Protein AF-A0A1B6I717-F1 (afdb_monomer_lite)

Radius of gyration: 35.5 Å; chains: 1; bounding box: 72×42×78 Å

Structure (mmCIF, N/CA/C/O backbone):
data_AF-A0A1B6I717-F1
#
_entry.id   AF-A0A1B6I717-F1
#
loop_
_atom_site.group_PDB
_atom_site.id
_atom_site.type_symbol
_atom_site.label_atom_id
_atom_site.label_alt_id
_atom_site.label_comp_id
_atom_site.label_asym_id
_atom_site.label_entity_id
_atom_site.label_seq_id
_atom_site.pdbx_PDB_ins_code
_atom_site.Cartn_x
_atom_site.Cartn_y
_atom_site.Cartn_z
_atom_site.occupancy
_atom_site.B_iso_or_equiv
_atom_site.auth_seq_id
_atom_site.auth_comp_id
_atom_site.auth_asym_id
_atom_site.auth_atom_id
_atom_site.pdbx_PDB_model_num
ATOM 1 N N . LEU A 1 1 ? -32.180 4.208 42.962 1.00 62.50 1 LEU A N 1
ATOM 2 C CA . LEU A 1 1 ? -33.608 4.474 43.248 1.00 62.50 1 LEU A CA 1
ATOM 3 C C . LEU A 1 1 ? -34.474 4.287 42.001 1.00 62.50 1 LEU A C 1
ATOM 5 O O . LEU A 1 1 ? -35.245 3.345 41.980 1.00 62.50 1 LEU A O 1
ATOM 9 N N . ALA A 1 2 ? -34.265 5.076 40.936 1.00 67.94 2 ALA A N 1
ATOM 10 C CA . ALA A 1 2 ? -35.038 4.983 39.686 1.00 67.94 2 ALA A CA 1
ATOM 11 C C . ALA A 1 2 ? -35.064 3.578 39.058 1.00 67.94 2 ALA A C 1
ATOM 13 O O . ALA A 1 2 ? -36.103 3.131 38.593 1.00 67.94 2 ALA A O 1
ATOM 14 N N . LYS A 1 3 ? -33.940 2.854 39.115 1.00 67.31 3 LYS A N 1
ATOM 15 C CA . LYS A 1 3 ? -33.845 1.472 38.633 1.00 67.31 3 LYS A CA 1
ATOM 16 C C . LYS A 1 3 ? -34.756 0.507 39.419 1.00 67.31 3 LYS A C 1
ATOM 18 O O . LYS A 1 3 ? -35.592 -0.147 38.820 1.00 67.31 3 LYS A O 1
ATOM 23 N N . LYS A 1 4 ? -34.706 0.547 40.758 1.00 67.38 4 LYS A N 1
ATOM 24 C CA . LYS A 1 4 ? -35.568 -0.262 41.647 1.00 67.38 4 LYS A CA 1
ATOM 25 C C . LYS A 1 4 ? -37.063 0.076 41.528 1.00 67.38 4 LYS A C 1
ATOM 27 O O . LYS A 1 4 ? -37.890 -0.801 41.737 1.00 67.38 4 LYS A O 1
ATOM 32 N N . HIS A 1 5 ? -37.395 1.329 41.199 1.00 69.19 5 HIS A N 1
ATOM 33 C CA . HIS A 1 5 ? -38.769 1.751 40.904 1.00 69.19 5 HIS A CA 1
ATOM 34 C C . HIS A 1 5 ? -39.253 1.178 39.563 1.00 69.19 5 HIS A C 1
ATOM 36 O O . HIS A 1 5 ? -40.304 0.558 39.520 1.00 69.19 5 HIS A O 1
ATOM 42 N N . ARG A 1 6 ? -38.467 1.296 38.478 1.00 68.56 6 ARG A N 1
ATOM 43 C CA . ARG A 1 6 ? -38.810 0.699 37.164 1.00 68.56 6 ARG A CA 1
ATOM 44 C C . ARG A 1 6 ? -38.958 -0.826 37.210 1.00 68.56 6 ARG A C 1
ATOM 46 O O . ARG A 1 6 ? -39.660 -1.397 36.389 1.00 68.56 6 ARG A O 1
ATOM 53 N N . GLU A 1 7 ? -38.276 -1.475 38.147 1.00 68.25 7 GLU A N 1
ATOM 54 C CA . GLU A 1 7 ? -38.311 -2.926 38.360 1.00 68.25 7 GLU A CA 1
ATOM 55 C C . GLU A 1 7 ? -39.490 -3.394 39.233 1.00 68.25 7 GLU A C 1
ATOM 57 O O . GLU A 1 7 ? -39.622 -4.591 39.473 1.00 68.25 7 GLU A O 1
ATOM 62 N N . GLY A 1 8 ? -40.327 -2.479 39.743 1.00 70.38 8 GLY A N 1
ATOM 63 C CA . GLY A 1 8 ? -41.466 -2.816 40.606 1.00 70.38 8 GLY A CA 1
ATOM 64 C C . GLY A 1 8 ? -41.083 -3.284 42.016 1.00 70.38 8 GLY A C 1
ATOM 65 O O . GLY A 1 8 ? -41.924 -3.788 42.755 1.00 70.38 8 GLY A O 1
ATOM 66 N N . HIS A 1 9 ? -39.818 -3.120 42.423 1.00 72.12 9 HIS A N 1
ATOM 67 C CA . HIS A 1 9 ? -39.350 -3.446 43.777 1.00 72.12 9 HIS A CA 1
ATOM 68 C C . HIS A 1 9 ? -39.713 -2.373 44.816 1.00 72.12 9 HIS A C 1
ATOM 70 O O . HIS A 1 9 ? -39.482 -2.565 46.010 1.00 72.12 9 HIS A O 1
ATOM 76 N N . LEU A 1 10 ? -40.241 -1.234 44.368 1.00 76.69 10 LEU A N 1
ATOM 77 C CA . LEU A 1 10 ? -40.754 -0.151 45.198 1.00 76.69 10 LEU A CA 1
ATOM 78 C C . LEU A 1 10 ? -42.210 0.115 44.795 1.00 76.69 10 LEU A C 1
ATOM 80 O O . LEU A 1 10 ? -42.498 0.108 43.599 1.00 76.69 10 LEU A O 1
ATOM 84 N N . PRO A 1 11 ? -43.117 0.343 45.758 1.00 74.69 11 PRO A N 1
ATOM 85 C CA . PRO A 1 11 ? -44.483 0.742 45.445 1.00 74.69 11 PRO A CA 1
ATOM 86 C C . PRO A 1 11 ? -44.478 2.112 44.757 1.00 74.69 11 PRO A C 1
ATOM 88 O O . PRO A 1 11 ? -43.865 3.048 45.271 1.00 74.69 11 PRO A O 1
ATOM 91 N N . GLU A 1 12 ? -45.154 2.215 43.610 1.00 77.75 12 GLU A N 1
ATOM 92 C CA . GLU A 1 12 ? -45.265 3.467 42.856 1.00 77.75 12 GLU A CA 1
ATOM 93 C C . GLU A 1 12 ? -46.200 4.443 43.582 1.00 77.75 12 GLU A C 1
ATOM 95 O O . GLU A 1 12 ? -47.341 4.120 43.927 1.00 77.75 12 GLU A O 1
ATOM 100 N N . VAL A 1 13 ? -45.706 5.654 43.827 1.00 87.62 13 VAL A N 1
ATOM 101 C CA . VAL A 1 13 ? -46.440 6.769 44.423 1.00 87.62 13 VAL A CA 1
ATOM 102 C C . VAL A 1 13 ? -46.217 7.997 43.542 1.00 87.62 13 VAL A C 1
ATOM 104 O O . VAL A 1 13 ? -45.347 8.828 43.804 1.00 87.62 13 VAL A O 1
ATOM 107 N N . ASP A 1 14 ? -47.061 8.143 42.517 1.00 79.12 14 ASP A N 1
ATOM 108 C CA . ASP A 1 14 ? -46.932 9.125 41.427 1.00 79.12 14 ASP A CA 1
ATOM 109 C C . ASP A 1 14 ? -46.486 10.533 41.849 1.00 79.12 14 ASP A C 1
ATOM 111 O O . ASP A 1 14 ? -45.627 11.151 41.213 1.00 79.12 14 ASP A O 1
ATOM 115 N N . TRP A 1 15 ? -47.088 11.088 42.903 1.00 85.69 15 TRP A N 1
ATOM 116 C CA . TRP A 1 15 ? -46.784 12.451 43.342 1.00 85.69 15 TRP A CA 1
ATOM 117 C C . TRP A 1 15 ? -45.418 12.547 44.037 1.00 85.69 15 TRP A C 1
ATOM 119 O O . TRP A 1 15 ? -44.705 13.538 43.861 1.00 85.69 15 TRP A O 1
ATOM 129 N N . LEU A 1 16 ? -45.040 11.520 44.800 1.00 85.12 16 LEU A N 1
ATOM 130 C CA . LEU A 1 16 ? -43.795 11.469 45.559 1.00 85.12 16 LEU A CA 1
ATOM 131 C C . LEU A 1 16 ? -42.618 11.134 44.644 1.00 85.12 16 LEU A C 1
ATOM 133 O O . LEU A 1 16 ? -41.568 11.763 44.757 1.00 85.12 16 LEU A O 1
ATOM 137 N N . ASP A 1 17 ? -42.803 10.213 43.700 1.00 85.44 17 ASP A N 1
ATOM 138 C CA . ASP A 1 17 ? -41.764 9.803 42.757 1.00 85.44 17 ASP A CA 1
ATOM 139 C C . ASP A 1 17 ? -41.372 10.940 41.814 1.00 85.44 17 ASP A C 1
ATOM 141 O O . ASP A 1 17 ? -40.186 11.167 41.575 1.00 85.44 17 ASP A O 1
ATOM 145 N N . ARG A 1 18 ? -42.338 11.753 41.365 1.00 83.88 18 ARG A N 1
ATOM 146 C CA . ARG A 1 18 ? -42.050 12.975 40.592 1.00 83.88 18 ARG A CA 1
ATOM 147 C C . ARG A 1 18 ? -41.173 13.955 41.370 1.00 83.88 18 ARG A C 1
ATOM 149 O O . ARG A 1 18 ? -40.201 14.476 40.824 1.00 83.88 18 ARG A O 1
ATOM 156 N N . LEU A 1 19 ? -41.491 14.193 42.643 1.00 87.12 19 LEU A N 1
ATOM 157 C CA . LEU A 1 19 ? -40.698 15.063 43.518 1.00 87.12 19 LEU A CA 1
ATOM 158 C C . LEU A 1 19 ? -39.310 14.471 43.789 1.00 87.12 19 LEU A C 1
ATOM 160 O O . LEU A 1 19 ? -38.310 15.186 43.709 1.00 87.12 19 LEU A O 1
ATOM 164 N N . ALA A 1 20 ? -39.237 13.169 44.064 1.00 86.00 20 ALA A N 1
ATOM 165 C CA . ALA A 1 20 ? -37.998 12.465 44.356 1.00 86.00 20 ALA A CA 1
ATOM 166 C C . ALA A 1 20 ? -37.057 12.441 43.144 1.00 86.00 20 ALA A C 1
ATOM 168 O O . ALA A 1 20 ? -35.883 12.780 43.284 1.00 86.00 20 ALA A O 1
ATOM 169 N N . PHE A 1 21 ? -37.549 12.107 41.947 1.00 86.50 21 PHE A N 1
ATOM 170 C CA . PHE A 1 21 ? -36.735 12.106 40.730 1.00 86.50 21 PHE A CA 1
ATOM 171 C C . PHE A 1 21 ? -36.262 13.506 40.352 1.00 86.50 21 PHE A C 1
ATOM 173 O O . PHE A 1 21 ? -35.074 13.675 40.077 1.00 86.50 21 PHE A O 1
ATOM 180 N N . CYS A 1 22 ? -37.136 14.512 40.448 1.00 85.88 22 CYS A N 1
ATOM 181 C CA . CYS A 1 22 ? -36.756 15.906 40.225 1.00 85.88 22 CYS A CA 1
ATOM 182 C C . CYS A 1 22 ? -35.655 16.345 41.206 1.00 85.88 22 CYS A C 1
ATOM 184 O O . CYS A 1 22 ? -34.670 16.976 40.818 1.00 85.88 22 CYS A O 1
ATOM 186 N N . LYS A 1 23 ? -35.753 15.941 42.482 1.00 89.50 23 LYS A N 1
ATOM 187 C CA . LYS A 1 23 ? -34.726 16.272 43.474 1.00 89.50 23 LYS A CA 1
ATOM 188 C C . LYS A 1 23 ? -33.408 15.529 43.244 1.00 89.50 23 LYS A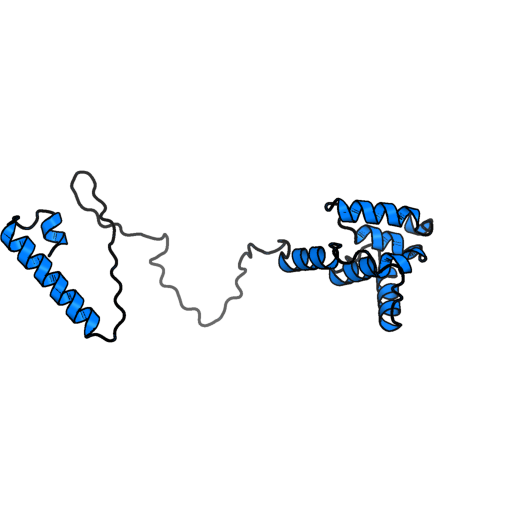 C 1
ATOM 190 O O . LYS A 1 23 ? -32.347 16.126 43.409 1.00 89.50 23 LYS A O 1
ATOM 195 N N . ILE A 1 24 ? -33.461 14.261 42.836 1.00 87.81 24 ILE A N 1
ATOM 196 C CA . ILE A 1 24 ? -32.278 13.461 42.480 1.00 87.81 24 ILE A CA 1
ATOM 197 C C . ILE A 1 24 ? -31.542 14.082 41.291 1.00 87.81 24 ILE A C 1
ATOM 199 O O . ILE A 1 24 ? -30.315 14.141 41.295 1.00 87.81 24 ILE A O 1
ATOM 203 N N . GLU A 1 25 ? -32.274 14.553 40.284 1.00 86.50 25 GLU A N 1
ATOM 204 C CA . GLU A 1 25 ? -31.690 15.201 39.111 1.00 86.50 25 GLU A CA 1
ATOM 205 C C . GLU A 1 25 ? -31.015 16.527 39.476 1.00 86.50 25 GLU A C 1
ATOM 207 O O . GLU A 1 25 ? -29.869 16.753 39.093 1.00 86.50 25 GLU A O 1
ATOM 212 N N . GLN A 1 26 ? -31.655 17.346 40.318 1.00 89.75 26 GLN A N 1
ATOM 213 C CA . GLN A 1 26 ? -31.050 18.575 40.840 1.00 89.75 26 GLN A CA 1
ATOM 214 C C . GLN A 1 26 ? -29.757 18.318 41.622 1.00 89.75 26 GLN A C 1
ATOM 216 O O . GLN A 1 26 ? -28.804 19.079 41.481 1.00 89.75 26 GLN A O 1
ATOM 221 N N . ILE A 1 27 ? -29.711 17.261 42.441 1.00 87.75 27 ILE A N 1
ATOM 222 C CA . ILE A 1 27 ? -28.506 16.899 43.202 1.00 87.75 27 ILE A CA 1
ATOM 223 C C . ILE A 1 27 ? -27.388 16.464 42.250 1.00 87.75 27 ILE A C 1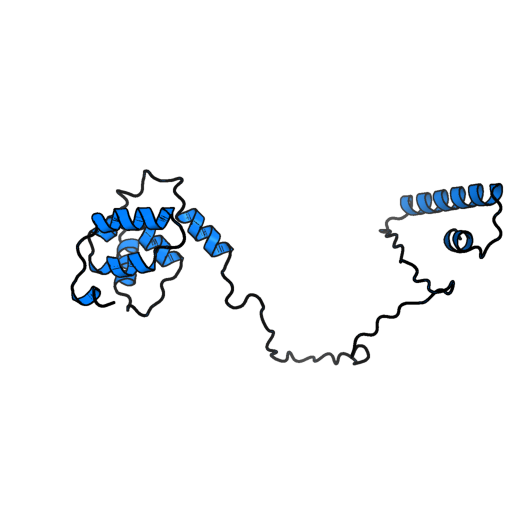
ATOM 225 O O . ILE A 1 27 ? -26.273 16.962 42.366 1.00 87.75 27 ILE A O 1
ATOM 229 N N . LYS A 1 28 ? -27.693 15.606 41.266 1.00 84.81 28 LYS A N 1
ATOM 230 C CA . LYS A 1 28 ? -26.717 15.172 40.254 1.00 84.81 28 LYS A CA 1
ATOM 231 C C . LYS A 1 28 ? -26.151 16.342 39.453 1.00 84.81 28 LYS A C 1
ATOM 233 O O . LYS A 1 28 ? -24.960 16.367 39.169 1.00 84.81 28 LYS A O 1
ATOM 238 N N . GLU A 1 29 ? -26.998 17.289 39.067 1.00 85.38 29 GLU A N 1
ATOM 239 C CA . GLU A 1 29 ? -26.593 18.463 38.292 1.00 85.38 29 GLU A CA 1
ATOM 240 C C . GLU A 1 29 ? -25.757 19.441 39.129 1.00 85.38 29 GLU A C 1
ATOM 242 O O . GLU A 1 29 ? -24.765 19.980 38.642 1.00 85.38 29 GLU A O 1
ATOM 247 N N . ALA A 1 30 ? -26.112 19.639 40.403 1.00 87.38 30 ALA A N 1
ATOM 248 C CA . ALA A 1 30 ? -25.311 20.437 41.326 1.00 87.38 30 ALA A CA 1
ATOM 249 C C . ALA A 1 30 ? -23.919 19.820 41.533 1.00 87.38 30 ALA A C 1
ATOM 251 O O . ALA A 1 30 ? -22.924 20.532 41.437 1.00 87.38 30 ALA A O 1
ATOM 252 N N . GLU A 1 31 ? -23.852 18.502 41.733 1.00 83.94 31 GLU A N 1
ATOM 253 C CA . GLU A 1 31 ? -22.599 17.769 41.932 1.00 83.94 31 GLU A CA 1
ATOM 254 C C . GLU A 1 31 ? -21.707 17.806 40.682 1.00 83.94 31 GLU A C 1
ATOM 256 O O . GLU A 1 31 ? -20.515 18.090 40.791 1.00 83.94 31 GLU A O 1
ATOM 261 N N . LYS A 1 32 ? -22.292 17.640 39.484 1.00 82.38 32 LYS A N 1
ATOM 262 C CA . LYS A 1 32 ? -21.586 17.804 38.200 1.00 82.38 32 LYS A CA 1
ATOM 263 C C . LYS A 1 32 ? -20.999 19.202 38.008 1.00 82.38 32 LYS A C 1
ATOM 265 O O . LYS A 1 32 ? -19.947 19.325 37.396 1.00 82.38 32 LYS A O 1
ATOM 270 N N . ARG A 1 33 ? -21.681 20.252 38.479 1.00 83.25 33 ARG A N 1
ATOM 271 C CA . ARG A 1 33 ? -21.208 21.645 38.355 1.00 83.25 33 ARG A CA 1
ATOM 272 C C . ARG A 1 33 ? -20.171 22.024 39.406 1.00 83.25 33 ARG A C 1
ATOM 274 O O . ARG A 1 33 ? -19.384 22.928 39.156 1.00 83.25 33 ARG A O 1
ATOM 281 N N . SER A 1 34 ? -20.204 21.393 40.580 1.00 85.50 34 SER A N 1
ATOM 282 C CA . SER A 1 34 ? -19.280 21.685 41.683 1.00 85.50 34 SER A CA 1
ATOM 283 C C . SER A 1 34 ? -17.983 20.881 41.644 1.00 85.50 34 SER A C 1
ATOM 285 O O . SER A 1 34 ? -17.079 21.157 42.425 1.00 85.50 34 SER A O 1
ATOM 287 N N . SER A 1 35 ? -17.921 19.843 40.813 1.00 81.50 35 SER A N 1
ATOM 288 C CA . SER A 1 35 ? -16.829 18.880 40.798 1.00 81.50 35 SER A CA 1
ATOM 289 C C . SER A 1 35 ? -15.934 19.081 39.582 1.00 81.50 35 SER A C 1
ATOM 291 O O . SER A 1 35 ? -16.417 19.137 38.455 1.00 81.50 35 SER A O 1
ATOM 293 N N . ASP A 1 36 ? -14.623 19.122 39.817 1.00 82.31 36 ASP A N 1
ATOM 294 C CA . ASP A 1 36 ? -13.595 19.200 38.770 1.00 82.31 36 ASP A CA 1
ATOM 295 C C . ASP A 1 36 ? -13.281 17.824 38.139 1.00 82.31 36 ASP A C 1
ATOM 297 O O . ASP A 1 36 ? -12.371 17.696 37.318 1.00 82.31 36 ASP A O 1
ATOM 301 N N . TYR A 1 37 ? -14.010 16.768 38.522 1.00 81.25 37 TYR A N 1
ATOM 302 C CA . TYR A 1 37 ? -13.808 15.410 38.015 1.00 81.25 37 TYR A CA 1
ATOM 303 C C . TYR A 1 37 ? -14.671 15.115 36.779 1.00 81.25 37 TYR A C 1
ATOM 305 O O . TYR A 1 37 ? -15.802 15.581 36.644 1.00 81.25 37 TYR A O 1
ATOM 313 N N . LEU A 1 38 ? -14.153 14.278 35.876 1.00 81.38 38 LEU A N 1
ATOM 314 C CA . LEU A 1 38 ? -14.900 13.783 34.720 1.00 81.38 38 LEU A CA 1
ATOM 315 C C . LEU A 1 38 ? -15.930 12.729 35.156 1.00 81.38 38 LEU A C 1
ATOM 317 O O . LEU A 1 38 ? -15.584 11.751 35.817 1.00 81.38 38 LEU A O 1
ATOM 321 N N . TYR A 1 39 ? -17.179 12.886 34.717 1.00 78.31 39 TYR A N 1
ATOM 322 C CA . TYR A 1 39 ? -18.253 11.924 34.971 1.00 78.31 39 TYR A CA 1
ATOM 323 C C . TYR A 1 39 ? -18.656 11.193 33.693 1.00 78.31 39 TYR A C 1
ATOM 325 O O . TYR A 1 39 ? -18.977 11.822 32.685 1.00 78.31 39 TYR A O 1
ATOM 333 N N . LEU A 1 40 ? -18.735 9.865 33.771 1.00 81.38 40 LEU A N 1
ATOM 334 C CA . LEU A 1 40 ? -19.312 9.012 32.737 1.00 81.38 40 LEU A CA 1
ATOM 335 C C . LEU A 1 40 ? -20.527 8.280 33.308 1.00 81.38 40 LEU A C 1
ATOM 337 O O . LEU A 1 40 ? -20.443 7.630 34.348 1.00 81.38 40 LEU A O 1
ATOM 341 N N . MET A 1 41 ? -21.662 8.382 32.621 1.00 79.12 41 MET A N 1
ATOM 342 C CA . MET A 1 41 ? -22.826 7.553 32.914 1.00 79.12 41 MET A CA 1
ATOM 343 C C . MET A 1 41 ? -22.812 6.357 31.963 1.00 79.12 41 MET A C 1
ATOM 345 O O . MET A 1 41 ? -22.878 6.547 30.752 1.00 79.12 41 MET A O 1
ATOM 349 N N . VAL A 1 42 ? -22.735 5.145 32.511 1.00 81.62 42 VAL A N 1
ATOM 350 C CA . VAL A 1 42 ? -22.825 3.903 31.734 1.00 81.62 42 VAL A CA 1
ATOM 351 C C . VAL A 1 42 ? -24.074 3.148 32.168 1.00 81.62 42 VAL A C 1
ATOM 353 O O . VAL A 1 42 ? -24.212 2.783 33.337 1.00 81.62 42 VAL A O 1
ATOM 356 N N . GLU A 1 43 ? -24.991 2.929 31.229 1.00 78.94 43 GLU A N 1
ATOM 357 C CA . GLU A 1 43 ? -26.143 2.051 31.417 1.00 78.94 43 GLU A CA 1
ATOM 358 C C . GLU A 1 43 ? -25.835 0.691 30.787 1.00 78.94 43 GLU A C 1
ATOM 360 O O . GLU A 1 43 ? -25.600 0.593 29.584 1.00 78.94 43 GLU A O 1
ATOM 365 N N . PHE A 1 44 ? -25.822 -0.362 31.603 1.00 78.50 44 PHE A N 1
ATOM 366 C CA . PHE A 1 44 ? -25.661 -1.728 31.112 1.00 78.50 44 PHE A CA 1
ATOM 367 C C . PHE A 1 44 ? -27.028 -2.343 30.787 1.00 78.50 44 PHE A C 1
ATOM 369 O O . PHE A 1 44 ? -27.961 -2.186 31.587 1.00 78.50 44 PHE A O 1
ATOM 376 N N . PRO A 1 45 ? -27.158 -3.059 29.656 1.00 79.44 45 PRO A N 1
ATOM 377 C CA . PRO A 1 45 ? -28.380 -3.777 29.326 1.00 79.44 45 PRO A CA 1
ATOM 378 C C . PRO A 1 45 ? -28.641 -4.888 30.346 1.00 79.44 45 PRO A C 1
ATOM 380 O O . PRO A 1 45 ? -27.719 -5.553 30.819 1.00 79.44 45 PRO A O 1
ATOM 383 N N . GLU A 1 46 ? -29.912 -5.102 30.679 1.00 77.06 46 GLU A N 1
ATOM 384 C CA . GLU A 1 46 ? -30.321 -6.216 31.532 1.00 77.06 46 GLU A CA 1
ATOM 385 C C . GLU A 1 46 ? -30.747 -7.410 30.688 1.00 77.06 46 GLU A C 1
ATOM 387 O O . GLU A 1 46 ? -31.520 -7.269 29.741 1.00 77.06 46 GLU A O 1
ATOM 392 N N . VAL A 1 47 ? -30.279 -8.601 31.061 1.00 81.81 47 VAL A N 1
ATOM 393 C CA . VAL A 1 47 ? -30.662 -9.846 30.396 1.00 81.81 47 VAL A CA 1
ATOM 394 C C . VAL A 1 47 ? -31.733 -10.534 31.235 1.00 81.81 47 VAL A C 1
ATOM 396 O O . VAL A 1 47 ? -31.488 -10.948 32.370 1.00 81.81 47 VAL A O 1
ATOM 399 N N . THR A 1 48 ? -32.940 -10.633 30.677 1.00 84.69 48 THR A N 1
ATOM 400 C CA . THR A 1 48 ? -34.079 -11.317 31.300 1.00 84.69 48 THR A CA 1
ATOM 401 C C . THR A 1 48 ? -34.514 -12.496 30.440 1.00 84.69 48 THR A C 1
ATOM 403 O O . THR A 1 48 ? -34.619 -12.382 29.220 1.00 84.69 48 THR A O 1
ATOM 406 N N . LYS A 1 49 ? -34.761 -13.641 31.079 1.00 79.56 49 LYS A N 1
ATOM 407 C CA . LYS A 1 49 ? -35.360 -14.821 30.446 1.00 79.56 49 LYS A CA 1
ATOM 408 C C . LYS A 1 49 ? -36.426 -15.371 31.390 1.00 79.56 49 LYS A C 1
ATOM 410 O O . LYS A 1 49 ? -36.161 -15.538 32.576 1.00 79.56 49 LYS A O 1
ATOM 415 N N . ASP A 1 50 ? -37.642 -15.557 30.879 1.00 80.06 50 ASP A N 1
ATOM 416 C CA . ASP A 1 50 ? -38.806 -16.053 31.633 1.00 80.06 50 ASP A CA 1
ATOM 417 C C . ASP A 1 50 ? -39.105 -15.272 32.934 1.00 80.06 50 ASP A C 1
ATOM 419 O O . ASP A 1 50 ? -39.520 -15.833 33.944 1.00 80.06 50 ASP A O 1
ATOM 423 N N . GLY A 1 51 ? -38.872 -13.952 32.927 1.00 78.31 51 GLY A N 1
ATOM 424 C CA . GLY A 1 51 ? -39.101 -13.074 34.085 1.00 78.31 51 GLY A CA 1
ATOM 425 C C . GLY A 1 51 ? -38.000 -13.105 35.153 1.00 78.31 51 GLY A C 1
ATOM 426 O O . GLY A 1 51 ? -38.104 -12.400 36.155 1.00 78.31 51 GLY A O 1
ATOM 427 N N . ILE A 1 52 ? -36.927 -13.869 34.938 1.00 79.50 52 ILE A N 1
ATOM 428 C CA . ILE A 1 52 ? -35.784 -13.973 35.850 1.00 79.50 52 ILE A CA 1
ATOM 429 C C . ILE A 1 52 ? -34.606 -13.177 35.275 1.00 79.50 52 ILE A C 1
ATOM 431 O O . ILE A 1 52 ? -34.299 -13.262 34.082 1.00 79.50 52 ILE A O 1
ATOM 435 N N . LYS A 1 53 ? -33.954 -12.373 36.124 1.00 78.62 53 LYS A N 1
ATOM 436 C CA . LYS A 1 53 ? -32.760 -11.592 35.768 1.00 78.62 53 LYS A CA 1
ATOM 437 C C . LYS A 1 53 ? -31.516 -12.471 35.827 1.00 78.62 53 LYS A C 1
ATOM 439 O O . LYS A 1 53 ? -31.264 -13.103 36.851 1.00 78.62 53 LYS A O 1
ATOM 444 N N . TYR A 1 54 ? -30.719 -12.455 34.764 1.00 82.69 54 TYR A N 1
ATOM 445 C CA . TYR A 1 54 ? -29.454 -13.181 34.691 1.00 82.69 54 TYR A CA 1
ATOM 446 C C . TYR A 1 54 ? -28.269 -12.213 34.695 1.00 82.69 54 TYR A C 1
ATOM 448 O O . TYR A 1 54 ? -28.297 -11.174 34.036 1.00 82.69 54 TYR A O 1
ATOM 456 N N . SER A 1 55 ? -27.213 -12.575 35.427 1.00 79.50 55 SER A N 1
ATOM 457 C CA . SER A 1 55 ? -25.905 -11.930 35.312 1.00 79.50 55 SER A CA 1
ATOM 458 C C . SER A 1 55 ? -25.124 -12.629 34.208 1.00 79.50 55 SER A C 1
ATOM 460 O O . SER A 1 55 ? -24.894 -13.835 34.292 1.00 79.50 55 SER A O 1
ATOM 462 N N . VAL A 1 56 ? -24.725 -11.893 33.173 1.00 79.94 56 VAL A N 1
ATOM 463 C CA . VAL A 1 56 ? -23.862 -12.435 32.118 1.00 79.94 56 VAL A CA 1
ATOM 464 C C . VAL A 1 56 ? -22.422 -12.312 32.588 1.00 79.94 56 VAL A C 1
ATOM 466 O O . VAL A 1 56 ? -21.917 -11.206 32.759 1.00 79.94 56 VAL A O 1
ATOM 469 N N . VAL A 1 57 ? -21.777 -13.451 32.818 1.00 79.25 57 VAL A N 1
ATOM 470 C CA . VAL A 1 57 ? -20.340 -13.524 33.084 1.00 79.25 57 VAL A CA 1
ATOM 471 C C . VAL A 1 57 ? -19.696 -14.085 31.828 1.00 79.25 57 VAL A C 1
ATOM 473 O O . VAL A 1 57 ? -20.026 -15.191 31.402 1.00 79.25 57 VAL A O 1
ATOM 476 N N . PHE A 1 58 ? -18.830 -13.294 31.202 1.00 75.38 58 PHE A N 1
ATOM 477 C CA . PHE A 1 58 ? -18.000 -13.774 30.108 1.00 75.38 58 PHE A CA 1
ATOM 478 C C . PHE A 1 58 ? -16.866 -14.607 30.703 1.00 75.38 58 PHE A C 1
ATOM 480 O O . PHE A 1 58 ? -16.152 -14.128 31.581 1.00 75.38 58 PHE A O 1
ATOM 487 N N . TYR A 1 59 ? -16.737 -15.849 30.246 1.00 76.62 59 TYR A N 1
ATOM 488 C CA . TYR A 1 59 ? -15.609 -16.708 30.573 1.00 76.62 59 TYR A CA 1
ATOM 489 C C . TYR A 1 59 ? -14.828 -16.940 29.285 1.00 76.62 59 TYR A C 1
ATOM 491 O O . TYR A 1 59 ? -15.333 -17.572 28.354 1.00 76.62 59 TYR A O 1
ATOM 499 N N . GLU A 1 60 ? -13.633 -16.368 29.219 1.00 76.62 60 GLU A N 1
ATOM 500 C CA . GLU A 1 60 ? -12.677 -16.660 28.159 1.00 76.62 60 GLU A CA 1
ATOM 501 C C . GLU A 1 60 ? -12.078 -18.041 28.436 1.00 76.62 60 GLU A C 1
ATOM 503 O O . GLU A 1 60 ? -11.718 -18.337 29.579 1.00 76.62 60 GLU A O 1
ATOM 508 N N . GLN A 1 61 ? -12.006 -18.908 27.422 1.00 70.88 61 GLN A N 1
ATOM 509 C CA . GLN A 1 61 ? -11.206 -20.126 27.554 1.00 70.88 61 GLN A CA 1
ATOM 510 C C . GLN A 1 61 ? -9.772 -19.694 27.887 1.00 70.88 61 GLN A C 1
ATOM 512 O O . GLN A 1 61 ? -9.223 -18.851 27.188 1.00 70.88 61 GLN A O 1
ATOM 517 N N . ASP A 1 62 ? -9.232 -20.220 28.989 1.00 70.38 62 ASP A N 1
ATOM 518 C CA . ASP A 1 62 ? -7.902 -19.911 29.544 1.00 70.38 62 ASP A CA 1
ATOM 519 C C . ASP A 1 62 ? -7.773 -18.576 30.322 1.00 70.38 62 ASP A C 1
ATOM 521 O O . ASP A 1 62 ? -6.679 -18.194 30.726 1.00 70.38 62 ASP A O 1
ATOM 525 N N . GLY A 1 63 ? -8.879 -17.889 30.650 1.00 62.28 63 GLY A N 1
ATOM 526 C CA . GLY A 1 63 ? -8.848 -16.617 31.402 1.00 62.28 63 GLY A CA 1
ATOM 527 C C . GLY A 1 63 ? -8.361 -16.699 32.863 1.00 62.28 63 GLY A C 1
ATOM 528 O O . GLY A 1 63 ? -7.994 -15.678 33.445 1.00 62.28 63 GLY A O 1
ATOM 529 N N . ASP A 1 64 ? -8.338 -17.900 33.454 1.00 66.56 64 ASP A N 1
ATOM 530 C CA . ASP A 1 64 ? -7.781 -18.166 34.792 1.00 66.56 64 ASP A CA 1
ATOM 531 C C . ASP A 1 64 ? -6.268 -18.475 34.760 1.00 66.56 64 ASP A C 1
ATOM 533 O O . ASP A 1 64 ? -5.650 -18.670 35.814 1.00 66.56 64 ASP A O 1
ATOM 537 N N . GLU A 1 65 ? -5.640 -18.526 33.577 1.00 68.62 65 GLU A N 1
ATOM 538 C CA . GLU A 1 65 ? -4.190 -18.665 33.485 1.00 68.62 65 GLU A CA 1
ATOM 539 C C . GLU A 1 65 ? -3.522 -17.384 33.995 1.00 68.62 65 GLU A C 1
ATOM 541 O O . GLU A 1 65 ? -3.594 -16.312 33.394 1.00 68.62 65 GLU A O 1
ATOM 546 N N . LEU A 1 66 ? -2.848 -17.491 35.144 1.00 60.09 66 LEU A N 1
ATOM 547 C CA . LEU A 1 66 ? -1.972 -16.438 35.642 1.00 60.09 66 LEU A CA 1
ATOM 548 C C . LEU A 1 66 ? -0.954 -16.106 34.548 1.00 60.09 66 LEU A C 1
ATOM 550 O O . LEU A 1 66 ? -0.048 -16.900 34.290 1.00 60.09 66 LEU A O 1
ATOM 554 N N . TYR A 1 67 ? -1.091 -14.928 33.933 1.00 62.44 67 TYR A N 1
ATOM 555 C CA . TYR A 1 67 ? -0.130 -14.419 32.962 1.00 62.44 67 TYR A CA 1
ATOM 556 C C . TYR A 1 67 ? 1.235 -14.321 33.649 1.00 62.44 67 TYR A C 1
ATOM 558 O O . TYR A 1 67 ? 1.504 -13.394 34.418 1.00 62.44 67 TYR A O 1
ATOM 566 N N . GLN A 1 68 ? 2.090 -15.321 33.433 1.00 64.25 68 GLN A N 1
ATOM 567 C CA . GLN A 1 68 ? 3.453 -15.306 33.937 1.00 64.25 68 GLN A CA 1
ATOM 568 C C . GLN A 1 68 ? 4.179 -14.190 33.198 1.00 64.25 68 GLN A C 1
ATOM 570 O O . GLN A 1 68 ? 4.550 -14.346 32.036 1.00 64.25 68 GLN A O 1
ATOM 575 N N . PHE A 1 69 ? 4.342 -13.046 33.861 1.00 61.22 69 PHE A N 1
ATOM 576 C CA . PHE A 1 69 ? 5.184 -11.970 33.369 1.00 61.22 69 PHE A CA 1
ATOM 577 C C . PHE A 1 69 ? 6.593 -12.534 33.158 1.00 61.22 69 PHE A C 1
ATOM 579 O O . PHE A 1 69 ? 7.318 -12.786 34.120 1.00 61.22 69 PHE A O 1
ATOM 586 N N . ARG A 1 70 ? 6.945 -12.795 31.898 1.00 63.25 70 ARG A N 1
ATOM 587 C CA . ARG A 1 70 ? 8.299 -13.167 31.500 1.00 63.25 70 ARG A CA 1
ATOM 588 C C . ARG A 1 70 ? 9.092 -11.870 31.385 1.00 63.25 70 ARG A C 1
ATOM 590 O O . ARG A 1 70 ? 8.806 -11.032 30.537 1.00 63.25 70 ARG A O 1
ATOM 597 N N . ASP A 1 71 ? 10.058 -11.699 32.275 1.00 72.38 71 ASP A N 1
ATOM 598 C CA . ASP A 1 71 ? 11.009 -10.584 32.324 1.00 72.38 71 ASP A CA 1
ATOM 599 C C . ASP A 1 71 ? 12.038 -10.624 31.179 1.00 72.38 71 ASP A C 1
ATOM 601 O O . ASP A 1 71 ? 12.723 -9.635 30.915 1.00 72.38 71 ASP A O 1
ATOM 605 N N . HIS A 1 72 ? 12.100 -11.739 30.452 1.00 71.94 72 HIS A N 1
ATOM 606 C CA . HIS A 1 72 ? 12.861 -11.910 29.219 1.00 71.94 72 HIS A CA 1
ATOM 607 C C . HIS A 1 72 ? 11.932 -11.901 27.990 1.00 71.94 72 HIS A C 1
ATOM 609 O O . HIS A 1 72 ? 10.963 -12.665 27.955 1.00 71.94 72 HIS A O 1
ATOM 615 N N . PRO A 1 73 ? 12.220 -11.072 26.967 1.00 64.94 73 PRO A N 1
ATOM 616 C CA . PRO A 1 73 ? 11.456 -11.064 25.731 1.00 64.94 73 PRO A CA 1
ATOM 617 C C . PRO A 1 73 ? 11.755 -12.345 24.948 1.00 64.94 73 PRO A C 1
ATOM 619 O O . PRO A 1 73 ? 12.847 -12.514 24.404 1.00 64.94 73 PRO A O 1
ATOM 622 N N . ASP A 1 74 ? 10.777 -13.242 24.876 1.00 74.44 74 ASP A N 1
ATOM 623 C CA . ASP A 1 74 ? 10.812 -14.338 23.916 1.00 74.44 74 ASP A CA 1
ATOM 624 C C . ASP A 1 74 ? 10.594 -13.762 22.510 1.00 74.44 74 ASP A C 1
ATOM 626 O O . ASP A 1 74 ? 9.682 -12.965 22.277 1.00 74.44 74 ASP A O 1
ATOM 630 N N . ILE A 1 75 ? 11.438 -14.153 21.554 1.00 80.62 75 ILE A N 1
ATOM 631 C CA . ILE A 1 75 ? 11.208 -13.830 20.143 1.00 80.62 75 ILE A CA 1
ATOM 632 C C . ILE A 1 75 ? 10.018 -14.678 19.687 1.00 80.62 75 ILE A C 1
ATOM 634 O O . ILE A 1 75 ? 10.153 -15.882 19.470 1.00 80.62 75 ILE A O 1
ATOM 638 N N . VAL A 1 76 ? 8.849 -14.053 19.562 1.00 79.94 76 VAL A N 1
ATOM 639 C CA . VAL A 1 76 ? 7.616 -14.703 19.104 1.00 79.94 76 VAL A CA 1
ATOM 640 C C . VAL A 1 76 ? 7.348 -14.319 17.653 1.00 79.94 76 VAL A C 1
ATOM 642 O O . VAL A 1 76 ? 7.437 -13.152 17.274 1.00 79.94 76 VAL A O 1
ATOM 645 N N . LEU A 1 77 ? 7.007 -15.313 16.833 1.00 79.81 77 LEU A N 1
ATOM 646 C CA . LEU A 1 77 ? 6.532 -15.095 15.470 1.00 79.81 77 LEU A CA 1
ATOM 647 C C . LEU A 1 77 ? 5.070 -14.652 15.531 1.00 79.81 77 LEU A C 1
ATOM 649 O O . LEU A 1 77 ? 4.180 -15.464 15.775 1.00 79.81 77 LEU A O 1
ATOM 653 N N . VAL A 1 78 ? 4.831 -13.359 15.327 1.00 81.81 78 VAL A N 1
ATOM 654 C CA . VAL A 1 78 ? 3.480 -12.812 15.193 1.00 81.81 78 VAL A CA 1
ATOM 655 C C . VAL A 1 78 ? 3.088 -12.870 13.714 1.00 81.81 78 VAL A C 1
ATOM 657 O O . VAL A 1 78 ? 3.833 -12.345 12.884 1.00 81.81 78 VAL A O 1
ATOM 660 N N . PRO A 1 79 ? 1.960 -13.508 13.354 1.00 80.31 79 PRO A N 1
ATOM 661 C CA . PRO A 1 79 ? 1.466 -13.474 11.988 1.00 80.31 79 PRO A CA 1
ATOM 662 C C . PRO A 1 79 ? 1.011 -12.052 11.652 1.00 80.31 79 PRO A C 1
ATOM 664 O O . PRO A 1 79 ? 0.028 -11.548 12.193 1.00 80.31 79 PRO A O 1
ATOM 667 N N . ASP A 1 80 ? 1.756 -11.404 10.764 1.00 82.19 80 ASP A N 1
ATOM 668 C CA . ASP A 1 80 ? 1.423 -10.091 10.229 1.00 82.19 80 ASP A CA 1
ATOM 669 C C . ASP A 1 80 ? 0.399 -10.251 9.094 1.00 82.19 80 ASP A C 1
ATOM 671 O O . ASP A 1 80 ? 0.646 -10.932 8.100 1.00 82.19 80 ASP A O 1
ATOM 675 N N . SER A 1 81 ? -0.780 -9.650 9.274 1.00 82.25 81 SER A N 1
ATOM 676 C CA . SER A 1 81 ? -1.896 -9.722 8.317 1.00 82.25 81 SER A CA 1
ATOM 677 C C . SER A 1 81 ? -1.667 -8.853 7.077 1.00 82.25 81 SER A C 1
ATOM 679 O O . SER A 1 81 ? -2.328 -9.043 6.055 1.00 82.25 81 SER A O 1
ATOM 681 N N . GLU A 1 82 ? -0.745 -7.895 7.179 1.00 79.81 82 GLU A N 1
ATOM 682 C CA . GLU A 1 82 ? -0.368 -6.964 6.118 1.00 79.81 82 GLU A CA 1
ATOM 683 C C . GLU A 1 82 ? 0.860 -7.455 5.345 1.00 79.81 82 GLU A C 1
ATOM 685 O O . GLU A 1 82 ? 1.218 -6.886 4.311 1.00 79.81 82 GLU A O 1
ATOM 690 N N . VAL A 1 83 ? 1.493 -8.547 5.792 1.00 80.50 83 VAL A N 1
ATOM 691 C CA . VAL A 1 83 ? 2.637 -9.117 5.086 1.00 80.50 83 VAL A CA 1
ATOM 692 C C . VAL A 1 83 ? 2.207 -9.531 3.678 1.00 80.50 83 VAL A C 1
ATOM 694 O O . VAL A 1 83 ? 1.216 -10.234 3.492 1.00 80.50 83 VAL A O 1
ATOM 697 N N . LEU A 1 84 ? 2.963 -9.080 2.674 1.00 77.25 84 LEU A N 1
ATOM 698 C CA . LEU A 1 84 ? 2.680 -9.270 1.243 1.00 77.25 84 LEU A CA 1
ATOM 699 C C . LEU A 1 84 ? 1.464 -8.501 0.696 1.00 77.25 84 LEU A C 1
ATOM 701 O O . LEU A 1 84 ? 1.148 -8.667 -0.483 1.00 77.25 84 LEU A O 1
ATOM 705 N N . GLN A 1 85 ? 0.794 -7.658 1.490 1.00 81.75 85 GLN A N 1
ATOM 706 C CA . GLN A 1 85 ? -0.186 -6.727 0.936 1.00 81.75 85 GLN A CA 1
ATOM 707 C C . GLN A 1 85 ? 0.503 -5.573 0.207 1.00 81.75 85 GLN A C 1
ATOM 709 O O . GLN A 1 85 ? 1.651 -5.214 0.476 1.00 81.75 85 GLN A O 1
ATOM 714 N N . GLU A 1 86 ? -0.214 -4.989 -0.747 1.00 75.19 86 GLU A N 1
ATOM 715 C CA . GLU A 1 86 ? 0.277 -3.828 -1.472 1.00 75.19 86 GLU A CA 1
ATOM 716 C C . GLU A 1 86 ? 0.385 -2.613 -0.555 1.00 75.19 86 GLU A C 1
ATOM 718 O O . GLU A 1 86 ? -0.532 -2.275 0.198 1.00 75.19 86 GLU A O 1
ATOM 723 N N . ASN A 1 87 ? 1.487 -1.881 -0.691 1.00 82.25 87 ASN A N 1
ATOM 724 C CA . ASN A 1 87 ? 1.634 -0.605 -0.020 1.00 82.25 87 ASN A CA 1
ATOM 725 C C . ASN A 1 87 ? 0.734 0.443 -0.699 1.00 82.25 87 ASN A C 1
ATOM 727 O O . ASN A 1 87 ? 1.077 1.019 -1.734 1.00 82.25 87 ASN A O 1
ATOM 731 N N . LEU A 1 88 ? -0.422 0.722 -0.091 1.00 83.19 88 LEU A N 1
ATOM 732 C CA . LEU A 1 88 ? -1.398 1.697 -0.595 1.00 83.19 88 LEU A CA 1
ATOM 733 C C . LEU A 1 88 ? -0.801 3.103 -0.774 1.00 83.19 88 LEU A C 1
ATOM 735 O O . LEU A 1 88 ? -1.226 3.850 -1.660 1.00 83.19 88 LEU A O 1
ATOM 739 N N . VAL A 1 89 ? 0.183 3.478 0.053 1.00 84.00 89 VAL A N 1
ATOM 740 C CA . VAL A 1 89 ? 0.868 4.775 -0.045 1.00 84.00 89 VAL A CA 1
ATOM 741 C C . VAL A 1 89 ? 1.732 4.821 -1.300 1.00 84.00 89 VAL A C 1
ATOM 743 O O . VAL A 1 89 ? 1.676 5.807 -2.036 1.00 84.00 89 VAL A O 1
ATOM 746 N N . GLU A 1 90 ? 2.477 3.753 -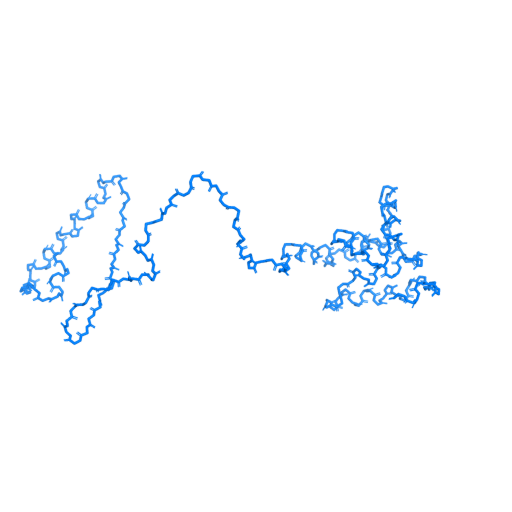1.577 1.00 79.19 90 GLU A N 1
ATOM 747 C CA . GLU A 1 90 ? 3.278 3.637 -2.798 1.00 79.19 90 GLU A CA 1
ATOM 748 C C . GLU A 1 90 ? 2.397 3.581 -4.044 1.00 79.19 90 GLU A C 1
ATOM 750 O O . GLU A 1 90 ? 2.654 4.314 -4.996 1.00 79.19 90 GLU A O 1
ATOM 755 N N . ASN A 1 91 ? 1.309 2.807 -4.021 1.00 80.75 91 ASN A N 1
ATOM 756 C CA . ASN A 1 91 ? 0.373 2.726 -5.142 1.00 80.75 91 ASN A CA 1
ATOM 757 C C . ASN A 1 91 ? -0.263 4.104 -5.429 1.00 80.75 91 ASN A C 1
ATOM 759 O O . ASN A 1 91 ? -0.333 4.563 -6.572 1.00 80.75 91 ASN A O 1
ATOM 763 N N . LYS A 1 92 ? -0.642 4.855 -4.385 1.00 83.25 92 LYS A N 1
ATOM 764 C CA . LYS A 1 92 ? -1.112 6.240 -4.537 1.00 83.25 92 LYS A CA 1
ATOM 765 C C . LYS A 1 92 ? -0.024 7.164 -5.087 1.00 83.25 92 LYS A C 1
ATOM 767 O O . LYS A 1 92 ? -0.321 7.983 -5.956 1.00 83.25 92 LYS A O 1
ATOM 772 N N . HIS A 1 93 ? 1.205 7.069 -4.581 1.00 82.12 93 HIS A N 1
ATOM 773 C CA . HIS A 1 93 ? 2.327 7.878 -5.056 1.00 82.12 93 HIS A CA 1
ATOM 774 C C . HIS A 1 93 ? 2.587 7.637 -6.544 1.00 82.12 93 HIS A C 1
ATOM 776 O O . HIS A 1 93 ? 2.607 8.588 -7.318 1.00 82.12 93 HIS A O 1
ATOM 782 N N . HIS A 1 94 ? 2.686 6.372 -6.941 1.00 79.81 94 HIS A N 1
ATOM 783 C CA . HIS A 1 94 ? 2.879 5.936 -8.316 1.00 79.81 94 HIS A CA 1
ATOM 784 C C . HIS A 1 94 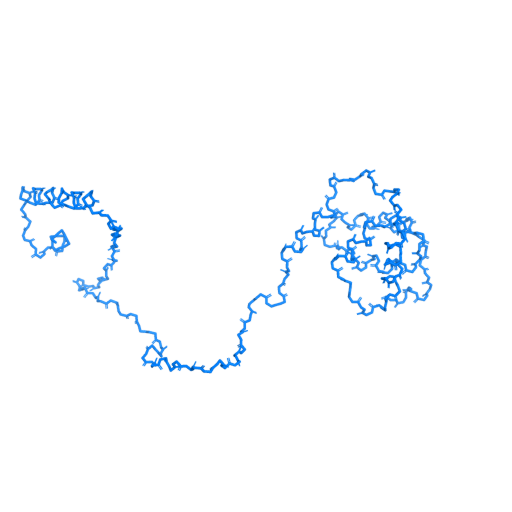? 1.786 6.476 -9.244 1.00 79.81 94 HIS A C 1
ATOM 786 O O . HIS A 1 94 ? 2.071 7.174 -10.220 1.00 79.81 94 HIS A O 1
ATOM 792 N N . ASN A 1 95 ? 0.517 6.264 -8.879 1.00 78.44 95 ASN A N 1
ATOM 793 C CA . ASN A 1 95 ? -0.616 6.773 -9.644 1.00 78.44 95 ASN A CA 1
ATOM 794 C C . ASN A 1 95 ? -0.584 8.301 -9.773 1.00 78.44 95 ASN A C 1
ATOM 796 O O . ASN A 1 95 ? -0.874 8.829 -10.841 1.00 78.44 95 ASN A O 1
ATOM 800 N N . LEU A 1 96 ? -0.215 9.047 -8.728 1.00 76.44 96 LEU A N 1
ATOM 801 C CA . LEU A 1 96 ? -0.127 10.513 -8.788 1.00 76.44 96 LEU A CA 1
ATOM 802 C C . LEU A 1 96 ? 1.066 11.009 -9.613 1.00 76.44 96 LEU A C 1
ATOM 804 O O . LEU A 1 96 ? 0.931 11.980 -10.355 1.00 76.44 96 LEU A O 1
ATOM 808 N N . THR A 1 97 ? 2.216 10.346 -9.511 1.00 72.19 97 THR A N 1
ATOM 809 C CA . THR A 1 97 ? 3.415 10.666 -10.296 1.00 72.19 97 THR A CA 1
ATOM 810 C C . THR A 1 97 ? 3.164 10.450 -11.790 1.00 72.19 97 THR A C 1
ATOM 812 O O . THR A 1 97 ? 3.654 11.226 -12.615 1.00 72.19 97 THR A O 1
ATOM 815 N N . ARG A 1 98 ? 2.357 9.442 -12.148 1.00 75.56 98 ARG A N 1
ATOM 816 C CA . ARG A 1 98 ? 2.062 9.071 -13.540 1.00 75.56 98 ARG A CA 1
ATOM 817 C C . ARG A 1 98 ? 0.790 9.696 -14.110 1.00 75.56 98 ARG A C 1
ATOM 819 O O . ARG A 1 98 ? 0.737 9.942 -15.317 1.00 75.56 98 ARG A O 1
ATOM 826 N N . SER A 1 99 ? -0.211 10.017 -13.283 1.00 66.25 99 SER A N 1
ATOM 827 C CA . SER A 1 99 ? -1.488 10.617 -13.708 1.00 66.25 99 SER A CA 1
ATOM 828 C C . SER A 1 99 ? -1.349 12.088 -14.125 1.00 66.25 99 SER A C 1
ATOM 830 O O . SER A 1 99 ? -1.641 13.037 -13.410 1.00 66.25 99 SER A O 1
ATOM 832 N N . LEU A 1 100 ? -0.883 12.264 -15.355 1.00 54.81 100 LEU A N 1
ATOM 833 C CA . LEU A 1 100 ? -1.427 13.089 -16.440 1.00 54.81 100 LEU A CA 1
ATOM 834 C C . LEU A 1 100 ? -2.115 14.449 -16.249 1.00 54.81 100 LEU A C 1
ATOM 836 O O . LEU A 1 100 ? -2.577 14.992 -17.250 1.00 54.81 100 LEU A O 1
ATOM 840 N N . HIS A 1 101 ? -2.083 15.116 -15.099 1.00 52.81 101 HIS A N 1
ATOM 841 C CA . HIS A 1 101 ? -2.403 16.552 -15.075 1.00 52.81 101 HIS A CA 1
ATOM 842 C C . HIS A 1 101 ? -1.232 17.445 -15.542 1.00 52.81 101 HIS A C 1
ATOM 844 O O . HIS A 1 101 ? -1.297 18.666 -15.446 1.00 52.81 101 HIS A O 1
ATOM 850 N N . ARG A 1 102 ? -0.149 16.853 -16.078 1.00 52.84 102 ARG A N 1
ATOM 851 C CA . ARG A 1 102 ? 1.058 17.551 -16.571 1.00 52.84 102 ARG A CA 1
ATOM 852 C C . ARG A 1 102 ? 1.446 17.200 -18.015 1.00 52.84 102 ARG A C 1
ATOM 854 O O . ARG A 1 102 ? 2.620 17.260 -18.369 1.00 52.84 102 ARG A O 1
ATOM 861 N N . GLY A 1 103 ? 0.483 16.834 -18.860 1.00 51.34 103 GLY A N 1
ATOM 862 C CA . GLY A 1 103 ? 0.695 16.321 -20.224 1.00 51.34 103 GLY A CA 1
ATOM 863 C C . GLY A 1 103 ? 1.357 17.246 -21.265 1.00 51.34 103 GLY A C 1
ATOM 864 O O . GLY A 1 103 ? 1.128 17.035 -22.449 1.00 51.34 103 GLY A O 1
ATOM 865 N N . VAL A 1 104 ? 2.157 18.253 -20.891 1.00 49.66 104 VAL A N 1
ATOM 866 C CA . VAL A 1 104 ? 2.739 19.214 -21.855 1.00 49.66 104 VAL A CA 1
ATOM 867 C C . VAL A 1 104 ? 4.266 19.397 -21.744 1.00 49.66 104 VAL A C 1
ATOM 869 O O . VAL A 1 104 ? 4.857 19.923 -22.679 1.00 49.66 104 VAL A O 1
ATOM 872 N N . SER A 1 105 ? 4.961 18.923 -20.697 1.00 52.75 105 SER A N 1
ATOM 873 C CA . SER A 1 105 ? 6.387 19.294 -20.494 1.00 52.75 105 SER A CA 1
ATOM 874 C C . SER A 1 105 ? 7.442 18.182 -20.534 1.00 52.75 105 SER A C 1
ATOM 876 O O . SER A 1 105 ? 8.625 18.505 -20.496 1.00 52.75 105 SER A O 1
ATOM 878 N N . ASP A 1 106 ? 7.083 16.902 -20.659 1.00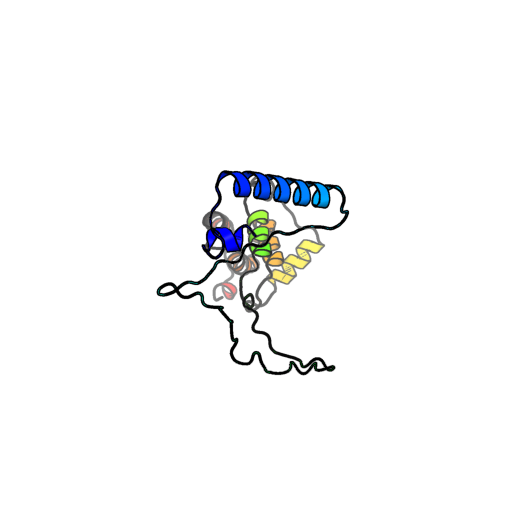 59.97 106 ASP A N 1
ATOM 879 C CA . ASP A 1 106 ? 8.092 15.825 -20.566 1.00 59.97 106 ASP A CA 1
ATOM 880 C C . ASP A 1 106 ? 8.808 15.497 -21.887 1.00 59.97 106 ASP A C 1
ATOM 882 O O . ASP A 1 106 ? 9.826 14.807 -21.881 1.00 59.97 106 ASP A O 1
ATOM 886 N N . LYS A 1 107 ? 8.316 15.997 -23.028 1.00 63.44 107 LYS A N 1
ATOM 887 C CA . LYS A 1 107 ? 8.825 15.615 -24.357 1.00 63.44 107 LYS A CA 1
ATOM 888 C C . LYS A 1 107 ? 10.285 16.030 -24.599 1.00 63.44 107 LYS A C 1
ATOM 890 O O . LYS A 1 107 ? 11.005 15.319 -25.291 1.00 63.44 107 LYS A O 1
ATOM 895 N N . ASP A 1 108 ? 10.728 17.123 -23.977 1.00 63.25 108 ASP A N 1
ATOM 896 C CA . ASP A 1 108 ? 12.087 17.669 -24.123 1.00 63.25 108 ASP A CA 1
ATOM 897 C C . ASP A 1 108 ? 12.966 17.449 -22.879 1.00 63.25 108 ASP A C 1
ATOM 899 O O . ASP A 1 108 ? 14.042 18.045 -22.745 1.00 63.25 108 ASP A O 1
ATOM 903 N N . LEU A 1 109 ? 12.524 16.607 -21.939 1.00 72.94 109 LEU A N 1
ATOM 904 C CA . LEU A 1 109 ? 13.224 16.417 -20.677 1.00 72.94 109 LEU A CA 1
ATOM 905 C C . LEU A 1 109 ? 14.524 15.626 -20.888 1.00 72.94 109 LEU A C 1
ATOM 907 O O . LEU A 1 109 ? 14.529 14.406 -21.049 1.00 72.94 109 LEU A O 1
ATOM 911 N N . LYS A 1 110 ? 15.657 16.329 -20.841 1.00 78.31 110 LYS A N 1
ATOM 912 C CA . LYS A 1 110 ? 16.988 15.713 -20.898 1.00 78.31 110 LYS A CA 1
ATOM 913 C C . LYS A 1 110 ? 17.490 15.395 -19.485 1.00 78.31 110 LYS A C 1
ATOM 915 O O . LYS A 1 110 ? 17.405 16.255 -18.604 1.00 78.31 110 LYS A O 1
ATOM 920 N N . PRO A 1 111 ? 18.013 14.183 -19.233 1.00 79.38 111 PRO A N 1
ATOM 921 C CA . PRO A 1 111 ? 18.543 13.832 -17.922 1.00 79.38 111 PRO A CA 1
ATOM 922 C C . PRO A 1 111 ? 19.825 14.619 -17.614 1.00 79.38 111 PRO A C 1
ATOM 924 O O . PRO A 1 111 ? 20.660 14.844 -18.489 1.00 79.38 111 PRO A O 1
ATOM 927 N N . ASN A 1 112 ? 19.999 15.007 -16.348 1.00 84.56 112 ASN A N 1
ATOM 928 C CA . ASN A 1 112 ? 21.283 15.500 -15.839 1.00 84.56 112 ASN A CA 1
ATOM 929 C C . ASN A 1 112 ? 22.321 14.355 -15.845 1.00 84.56 112 ASN A C 1
ATOM 931 O O . ASN A 1 112 ? 21.926 13.188 -15.847 1.00 84.56 112 ASN A O 1
ATOM 935 N N . SER A 1 113 ? 23.624 14.647 -15.801 1.00 84.50 113 SER A N 1
ATOM 936 C CA . SER A 1 113 ? 24.698 13.634 -15.847 1.00 84.50 113 SER A CA 1
ATOM 937 C C . SER A 1 113 ? 24.489 12.510 -14.825 1.00 84.50 113 SER A C 1
ATOM 939 O O . SER A 1 113 ? 24.471 11.338 -15.186 1.00 84.50 113 SER A O 1
ATOM 941 N N . LEU A 1 114 ? 24.173 12.874 -13.580 1.00 87.69 114 LEU A N 1
ATOM 942 C CA . LEU A 1 114 ? 23.865 11.935 -12.497 1.00 87.69 114 LEU A CA 1
ATOM 943 C C . LEU A 1 114 ? 22.654 11.039 -12.795 1.00 87.69 114 LEU A C 1
ATOM 945 O O . LEU A 1 114 ? 22.633 9.870 -12.422 1.00 87.69 114 LEU A O 1
ATOM 949 N N . ILE A 1 115 ? 21.627 11.586 -13.446 1.00 86.56 115 ILE A N 1
ATOM 950 C CA . ILE A 1 115 ? 20.399 10.853 -13.778 1.00 86.56 115 ILE A CA 1
ATOM 951 C C . ILE A 1 115 ? 20.661 9.918 -14.955 1.00 86.56 115 ILE A C 1
ATOM 953 O O . ILE A 1 115 ? 20.203 8.781 -14.939 1.00 86.56 115 ILE A O 1
ATOM 957 N N . ARG A 1 116 ? 21.442 10.366 -15.943 1.00 86.38 116 ARG A N 1
ATOM 958 C CA . ARG A 1 116 ? 21.858 9.546 -17.081 1.00 86.38 116 ARG A CA 1
ATOM 959 C C . ARG A 1 116 ? 22.656 8.331 -16.619 1.00 86.38 116 ARG A C 1
ATOM 961 O O . ARG A 1 116 ? 22.377 7.222 -17.056 1.00 86.38 116 ARG A O 1
ATOM 968 N N . ASP A 1 117 ? 23.606 8.527 -15.709 1.00 88.38 117 ASP A N 1
ATOM 969 C CA . ASP A 1 117 ? 24.436 7.434 -15.200 1.00 88.38 117 ASP A CA 1
ATOM 970 C C . ASP A 1 117 ? 23.605 6.440 -14.373 1.00 88.38 117 ASP A C 1
ATOM 972 O O . ASP A 1 117 ? 23.783 5.227 -14.499 1.00 88.38 117 ASP A O 1
ATOM 976 N N . LYS A 1 118 ? 22.627 6.930 -13.598 1.00 89.00 118 LYS A N 1
ATOM 977 C CA . LYS A 1 118 ? 21.645 6.077 -12.911 1.00 89.00 118 LYS A CA 1
ATOM 978 C C . LYS A 1 118 ? 20.763 5.300 -13.891 1.00 89.00 118 LYS A C 1
ATOM 980 O O . LYS A 1 118 ? 20.625 4.094 -13.731 1.00 89.00 118 LYS A O 1
ATOM 985 N N . LEU A 1 119 ? 20.206 5.957 -14.911 1.00 87.88 119 LEU A N 1
ATOM 986 C CA . LEU A 1 119 ? 19.390 5.311 -15.945 1.00 87.88 119 LEU A CA 1
ATOM 987 C C . LEU A 1 119 ? 20.176 4.219 -16.675 1.00 87.88 119 LEU A C 1
ATOM 989 O O . LEU A 1 119 ? 19.695 3.099 -16.790 1.00 87.88 119 LEU A O 1
ATOM 993 N N . ASN A 1 120 ? 21.413 4.504 -17.083 1.00 87.62 120 ASN A N 1
ATOM 994 C CA . ASN A 1 120 ? 22.281 3.515 -17.723 1.00 87.62 120 ASN A CA 1
ATOM 995 C C . ASN A 1 120 ? 22.574 2.324 -16.805 1.00 87.62 120 ASN A C 1
ATOM 997 O O . ASN A 1 120 ? 22.571 1.183 -17.260 1.00 87.62 120 ASN A O 1
ATOM 1001 N N . LYS A 1 121 ? 22.783 2.572 -15.506 1.00 89.62 121 LYS A N 1
ATOM 1002 C CA . LYS A 1 121 ? 22.965 1.506 -14.515 1.00 89.62 121 LYS A CA 1
ATOM 1003 C C . LYS A 1 121 ? 21.721 0.621 -14.394 1.00 89.62 121 LYS A C 1
ATOM 1005 O O . LYS A 1 121 ? 21.875 -0.588 -14.277 1.00 89.62 121 LYS A O 1
ATOM 1010 N N . ILE A 1 122 ? 20.526 1.212 -14.429 1.00 87.12 122 ILE A N 1
ATOM 1011 C CA . ILE A 1 122 ? 19.245 0.494 -14.355 1.00 87.12 122 ILE A CA 1
ATOM 1012 C C . ILE A 1 122 ? 18.998 -0.329 -15.626 1.00 87.12 122 ILE A C 1
ATOM 1014 O O . ILE A 1 122 ? 18.613 -1.493 -15.541 1.00 87.12 122 ILE A O 1
ATOM 1018 N N . VAL A 1 123 ? 19.259 0.241 -16.806 1.00 85.75 123 VAL A N 1
ATOM 1019 C CA . VAL A 1 123 ? 19.123 -0.473 -18.088 1.00 85.75 123 VAL A CA 1
ATOM 1020 C C . VAL A 1 123 ? 20.074 -1.671 -18.151 1.00 85.75 123 VAL A C 1
ATOM 1022 O O . VAL A 1 123 ? 19.682 -2.731 -18.620 1.00 85.75 123 VAL A O 1
ATOM 1025 N N . ALA A 1 124 ? 21.281 -1.545 -17.593 1.00 86.50 124 ALA A N 1
ATOM 1026 C CA . ALA A 1 124 ? 22.257 -2.631 -17.514 1.00 86.50 124 ALA A CA 1
ATOM 1027 C C . ALA A 1 124 ? 21.910 -3.737 -16.492 1.00 86.50 124 ALA A C 1
ATOM 1029 O O . ALA A 1 124 ? 22.701 -4.663 -16.304 1.00 86.50 124 ALA A O 1
ATOM 1030 N N . TYR A 1 125 ? 20.778 -3.656 -15.782 1.00 87.56 125 TYR A N 1
ATOM 1031 C CA . TYR A 1 125 ? 20.396 -4.695 -14.828 1.00 87.56 125 TYR A CA 1
ATOM 1032 C C . TYR A 1 125 ? 20.009 -6.007 -15.510 1.00 87.56 125 TYR A C 1
ATOM 1034 O O . TYR A 1 125 ? 19.297 -5.993 -16.519 1.00 87.56 125 TYR A O 1
ATOM 1042 N N . PRO A 1 126 ? 20.374 -7.156 -14.906 1.00 83.44 126 PRO A N 1
ATOM 1043 C CA . PRO A 1 126 ? 19.953 -8.448 -15.420 1.00 83.44 126 PRO A CA 1
ATOM 1044 C C . PRO A 1 126 ? 18.414 -8.538 -15.464 1.00 83.44 126 PRO A C 1
ATOM 1046 O O . PRO A 1 126 ? 17.737 -7.890 -14.657 1.00 83.44 126 PRO A O 1
ATOM 1049 N N . PRO A 1 127 ? 17.833 -9.317 -16.390 1.00 76.31 127 PRO A N 1
ATOM 1050 C CA . PRO A 1 127 ? 16.377 -9.433 -16.569 1.00 76.31 127 PRO A CA 1
ATOM 1051 C C . PRO A 1 127 ? 15.643 -9.915 -15.317 1.00 76.31 127 PRO A C 1
ATOM 1053 O O . PRO A 1 127 ? 14.516 -9.520 -15.062 1.00 76.31 127 PRO A O 1
ATOM 1056 N N . THR A 1 128 ? 16.323 -10.707 -14.490 1.00 80.56 128 THR A N 1
ATOM 1057 C CA . THR A 1 128 ? 15.794 -11.284 -13.250 1.00 80.56 128 THR A CA 1
ATOM 1058 C C . THR A 1 128 ? 15.654 -10.287 -12.100 1.00 80.56 128 THR A C 1
ATOM 1060 O O . THR A 1 128 ? 15.033 -10.609 -11.088 1.00 80.56 128 THR A O 1
ATOM 1063 N N . LYS A 1 129 ? 16.239 -9.088 -12.208 1.00 83.31 129 LYS A N 1
ATOM 1064 C CA . LYS A 1 129 ? 16.165 -8.088 -11.144 1.00 83.31 129 LYS A CA 1
ATOM 1065 C C . LYS A 1 129 ? 14.859 -7.300 -11.240 1.00 83.31 129 LYS A C 1
ATOM 1067 O O . LYS A 1 129 ? 14.622 -6.615 -12.233 1.00 83.31 129 LYS A O 1
ATOM 1072 N N . GLN A 1 130 ? 14.072 -7.334 -10.167 1.00 81.56 130 GLN A N 1
ATOM 1073 C CA . GLN A 1 130 ? 12.900 -6.475 -10.029 1.00 81.56 130 GLN A CA 1
ATOM 1074 C C . GLN A 1 130 ? 13.312 -5.018 -9.790 1.00 81.56 130 GLN A C 1
ATOM 1076 O O . GLN A 1 130 ? 14.223 -4.736 -9.008 1.00 81.56 130 GLN A O 1
ATOM 1081 N N . LEU A 1 131 ? 12.648 -4.111 -10.506 1.00 83.31 131 LEU A N 1
ATOM 1082 C CA . LEU A 1 131 ? 12.838 -2.666 -10.406 1.00 83.31 131 LEU A CA 1
ATOM 1083 C C . LEU A 1 131 ? 11.990 -2.120 -9.263 1.00 83.31 131 LEU A C 1
ATOM 1085 O O . LEU A 1 131 ? 10.813 -2.475 -9.157 1.00 83.31 131 LEU A O 1
ATOM 1089 N N . THR A 1 132 ? 12.554 -1.226 -8.456 1.00 85.94 132 THR A N 1
ATOM 1090 C CA . THR A 1 132 ? 11.773 -0.528 -7.425 1.00 85.94 132 THR A CA 1
ATOM 1091 C C . THR A 1 132 ? 10.786 0.453 -8.058 1.00 85.94 132 THR A C 1
ATOM 1093 O O . THR A 1 132 ? 10.972 0.901 -9.190 1.00 85.94 132 THR A O 1
ATOM 1096 N N . THR A 1 133 ? 9.740 0.827 -7.322 1.00 81.25 133 THR A N 1
ATOM 1097 C CA . THR A 1 133 ? 8.732 1.806 -7.766 1.00 81.25 133 THR A CA 1
ATOM 1098 C C . THR A 1 133 ? 9.367 3.139 -8.190 1.00 81.25 133 THR A C 1
ATOM 1100 O O . THR A 1 133 ? 9.021 3.684 -9.236 1.00 81.25 133 THR A O 1
ATOM 1103 N N . GLU A 1 134 ? 10.380 3.612 -7.459 1.00 83.44 134 GLU A N 1
ATOM 1104 C CA . GLU A 1 134 ? 11.151 4.813 -7.810 1.00 83.44 134 GLU A CA 1
ATOM 1105 C C . GLU A 1 134 ? 11.937 4.670 -9.127 1.00 83.44 134 GLU A C 1
ATOM 1107 O O . GLU A 1 134 ? 11.981 5.596 -9.941 1.00 83.44 134 GLU A O 1
ATOM 1112 N N . GLU A 1 135 ? 12.576 3.515 -9.348 1.00 86.62 135 GLU A N 1
ATOM 1113 C CA . GLU A 1 135 ? 13.327 3.231 -10.577 1.00 86.62 135 GLU A CA 1
ATOM 1114 C C . GLU A 1 135 ? 12.392 3.172 -11.788 1.00 86.62 135 GLU A C 1
ATOM 1116 O O . GLU A 1 135 ? 12.703 3.731 -12.844 1.00 86.62 135 GLU A O 1
ATOM 1121 N N . GLN A 1 136 ? 11.226 2.547 -11.616 1.00 87.12 136 GLN A N 1
ATOM 1122 C CA . GLN A 1 136 ? 10.170 2.503 -12.620 1.00 87.12 136 GLN A CA 1
ATOM 1123 C C . GLN A 1 136 ? 9.680 3.920 -12.963 1.00 87.12 136 GLN A C 1
ATOM 1125 O O . GLN A 1 136 ? 9.679 4.322 -14.126 1.00 87.12 136 GLN A O 1
ATOM 1130 N N . ASP A 1 137 ? 9.359 4.740 -11.965 1.00 84.69 137 ASP A N 1
ATOM 1131 C CA . ASP A 1 137 ? 8.907 6.115 -12.202 1.00 84.69 137 ASP A CA 1
ATOM 1132 C C . ASP A 1 137 ? 9.974 6.973 -12.898 1.00 84.69 137 ASP A C 1
ATOM 1134 O O . ASP A 1 137 ? 9.654 7.821 -13.739 1.00 84.69 137 ASP A O 1
ATOM 1138 N N . MET A 1 138 ? 11.258 6.715 -12.631 1.00 86.00 138 MET A N 1
ATOM 1139 C CA . MET A 1 138 ? 12.349 7.380 -13.341 1.00 86.00 138 MET A CA 1
ATOM 1140 C C . MET A 1 138 ? 12.402 6.978 -14.822 1.00 86.00 138 MET A C 1
ATOM 1142 O O . MET A 1 138 ? 12.560 7.850 -15.681 1.00 86.00 138 MET A O 1
ATOM 1146 N N . ILE A 1 139 ? 12.225 5.692 -15.140 1.00 87.38 139 ILE A N 1
ATOM 1147 C CA . ILE A 1 139 ? 12.129 5.204 -16.525 1.00 87.38 139 ILE A CA 1
ATOM 1148 C C . ILE A 1 139 ? 10.917 5.833 -17.228 1.00 87.38 139 ILE A C 1
ATOM 1150 O O . ILE A 1 139 ? 11.052 6.361 -18.335 1.00 87.38 139 ILE A O 1
ATOM 1154 N N . TRP A 1 140 ? 9.752 5.850 -16.574 1.00 85.88 140 TRP A N 1
ATOM 1155 C CA . TRP A 1 140 ? 8.519 6.418 -17.123 1.00 85.88 140 TRP A CA 1
ATOM 1156 C C . TRP A 1 140 ? 8.637 7.917 -17.430 1.00 85.88 140 TRP A C 1
ATOM 1158 O O . TRP A 1 140 ? 8.163 8.388 -18.469 1.00 85.88 140 TRP A O 1
ATOM 1168 N N . LYS A 1 141 ? 9.305 8.674 -16.551 1.00 84.62 141 LYS A N 1
ATOM 1169 C CA . LYS A 1 141 ? 9.548 10.115 -16.711 1.00 84.62 141 LYS A CA 1
ATOM 1170 C C . LYS A 1 141 ? 10.467 10.431 -17.892 1.00 84.62 141 LYS A C 1
ATOM 1172 O O . LYS A 1 141 ? 10.209 11.370 -18.638 1.00 84.62 141 LYS A O 1
ATOM 1177 N N . TYR A 1 142 ? 11.524 9.643 -18.085 1.00 85.81 142 TYR A N 1
ATOM 1178 C CA . TYR A 1 142 ? 12.502 9.838 -19.164 1.00 85.81 142 TYR A CA 1
ATOM 1179 C C . TYR A 1 142 ? 12.214 8.986 -20.413 1.00 85.81 142 TYR A C 1
ATOM 1181 O O . TYR A 1 142 ? 13.098 8.806 -21.252 1.00 85.81 142 TYR A O 1
ATOM 1189 N N . ARG A 1 143 ? 10.977 8.502 -20.590 1.00 85.25 143 ARG A N 1
ATOM 1190 C CA . ARG A 1 143 ? 10.577 7.621 -21.705 1.00 85.25 143 ARG A CA 1
ATOM 1191 C C . ARG A 1 143 ? 10.935 8.158 -23.095 1.00 85.25 143 ARG A C 1
ATOM 1193 O O . ARG A 1 143 ? 11.420 7.409 -23.933 1.00 85.25 143 ARG A O 1
ATOM 1200 N N . PHE A 1 144 ? 10.794 9.466 -23.324 1.00 84.06 144 PHE A N 1
ATOM 1201 C CA . PHE A 1 144 ? 11.141 10.094 -24.606 1.00 84.06 144 PHE A CA 1
ATOM 1202 C C . PHE A 1 144 ? 12.651 10.148 -24.870 1.00 84.06 144 PHE A C 1
ATOM 1204 O O . PHE A 1 144 ? 13.066 10.180 -26.021 1.00 84.06 144 PHE A O 1
ATOM 1211 N N . TYR A 1 145 ? 13.477 10.163 -23.821 1.00 85.12 145 TYR A N 1
ATOM 1212 C CA . TYR A 1 145 ? 14.932 10.075 -23.948 1.00 85.12 145 TYR A CA 1
ATOM 1213 C C . TYR A 1 145 ? 15.375 8.626 -24.187 1.00 85.12 145 TYR A C 1
ATOM 1215 O O . TYR A 1 145 ? 16.260 8.367 -25.001 1.00 85.12 145 TYR A O 1
ATOM 1223 N N . LEU A 1 146 ? 14.732 7.681 -23.496 1.00 85.56 146 LEU A N 1
ATOM 1224 C CA . LEU A 1 146 ? 15.029 6.254 -23.598 1.00 85.56 146 LEU A CA 1
ATOM 1225 C C . LEU A 1 146 ? 14.545 5.627 -24.911 1.00 85.56 146 LEU A C 1
ATOM 1227 O O . LEU A 1 146 ? 15.088 4.597 -25.296 1.00 85.56 146 LEU A O 1
ATOM 1231 N N . SER A 1 147 ? 13.617 6.258 -25.637 1.00 84.38 147 SER A N 1
ATOM 1232 C CA . SER A 1 147 ? 13.128 5.774 -26.940 1.00 84.38 147 SER A CA 1
ATOM 1233 C C . SER A 1 147 ? 14.227 5.591 -27.995 1.00 84.38 147 SER A C 1
ATOM 1235 O O . SER A 1 147 ? 14.094 4.762 -28.896 1.00 84.38 147 SER A O 1
ATOM 1237 N N . ALA A 1 148 ? 15.344 6.315 -27.864 1.00 83.56 148 ALA A N 1
ATOM 1238 C CA . ALA A 1 148 ? 16.526 6.156 -28.709 1.00 83.56 148 ALA A CA 1
ATOM 1239 C C . ALA A 1 148 ? 17.384 4.927 -28.339 1.00 83.56 148 ALA A C 1
ATOM 1241 O O . ALA A 1 148 ? 18.188 4.466 -29.151 1.00 83.56 148 ALA A O 1
ATOM 1242 N N . GLN A 1 149 ? 17.240 4.395 -27.122 1.00 84.12 149 GLN A N 1
ATOM 1243 C CA . GLN A 1 149 ? 18.031 3.288 -26.591 1.00 84.12 149 GLN A CA 1
ATOM 1244 C C . GLN A 1 149 ? 17.251 1.970 -26.689 1.00 84.12 149 GLN A C 1
ATOM 1246 O O . GLN A 1 149 ? 16.283 1.734 -25.969 1.00 84.12 149 GLN A O 1
ATOM 1251 N N . LYS A 1 150 ? 17.712 1.070 -27.563 1.00 83.50 150 LYS A N 1
ATOM 1252 C CA . LYS A 1 150 ? 17.060 -0.228 -27.840 1.00 83.50 150 LYS A 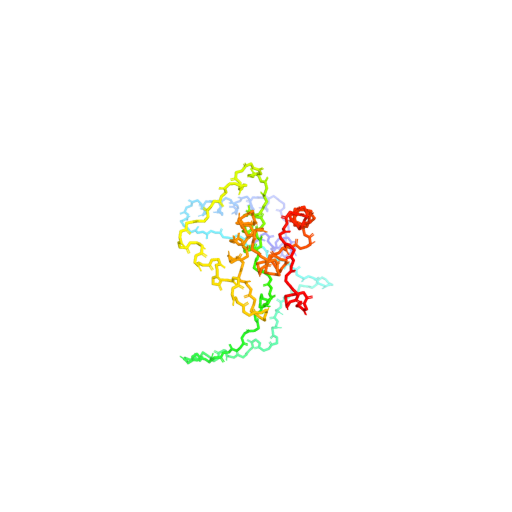CA 1
ATOM 1253 C C . LYS A 1 150 ? 16.984 -1.133 -26.604 1.00 83.50 150 LYS A C 1
ATOM 1255 O O . LYS A 1 150 ? 15.933 -1.677 -26.299 1.00 83.50 150 LYS A O 1
ATOM 1260 N N . GLN A 1 151 ? 18.078 -1.173 -25.848 1.00 81.31 151 GLN A N 1
ATOM 1261 C CA . GLN A 1 151 ? 18.267 -1.974 -24.630 1.00 81.31 151 GLN A CA 1
ATOM 1262 C C . GLN A 1 151 ? 17.333 -1.565 -23.472 1.00 81.31 151 GLN A C 1
ATOM 1264 O O . GLN A 1 151 ? 17.097 -2.319 -22.534 1.00 81.31 151 GLN A O 1
ATOM 1269 N N . ALA A 1 152 ? 16.778 -0.348 -23.513 1.00 85.50 152 ALA A N 1
ATOM 1270 C CA . ALA A 1 152 ? 15.885 0.151 -22.468 1.00 85.50 152 ALA A CA 1
ATOM 1271 C C . ALA A 1 152 ? 14.425 -0.298 -22.660 1.00 85.50 152 ALA A C 1
ATOM 1273 O O . ALA A 1 152 ? 13.619 -0.148 -21.742 1.00 85.50 152 ALA A O 1
ATOM 1274 N N . LEU A 1 153 ? 14.081 -0.857 -23.825 1.00 85.75 153 LEU A N 1
ATOM 1275 C CA . LEU A 1 153 ? 12.707 -1.194 -24.188 1.00 85.75 153 LEU A CA 1
ATOM 1276 C C . LEU A 1 153 ? 12.112 -2.295 -23.298 1.00 85.75 153 LEU A C 1
ATOM 1278 O O . LEU A 1 153 ? 11.002 -2.140 -22.792 1.00 85.75 153 LEU A O 1
ATOM 1282 N N . ALA A 1 154 ? 12.859 -3.374 -23.050 1.00 85.44 154 ALA A N 1
ATOM 1283 C CA . ALA A 1 154 ? 12.406 -4.464 -22.183 1.00 85.44 154 ALA A CA 1
ATOM 1284 C C . ALA A 1 154 ? 12.141 -3.970 -20.747 1.00 85.44 154 ALA A C 1
ATOM 1286 O O . ALA A 1 154 ? 11.108 -4.271 -20.147 1.00 85.44 154 ALA A O 1
ATOM 1287 N N . LYS A 1 155 ? 13.028 -3.113 -20.219 1.00 86.88 155 LYS A N 1
ATOM 1288 C CA . LYS A 1 155 ? 12.862 -2.491 -18.894 1.00 86.88 155 LYS A CA 1
ATOM 1289 C C . LYS A 1 155 ? 11.688 -1.516 -18.848 1.00 86.88 155 LYS A C 1
ATOM 1291 O O . LYS A 1 155 ? 10.986 -1.466 -17.842 1.00 86.88 155 LYS A O 1
ATOM 1296 N N . PHE A 1 156 ? 11.455 -0.768 -19.927 1.00 87.69 156 PHE A N 1
ATOM 1297 C CA . PHE A 1 156 ? 10.285 0.098 -20.050 1.00 87.69 156 PHE A CA 1
ATOM 1298 C C . PHE A 1 156 ? 8.992 -0.717 -19.991 1.00 87.69 156 PHE A C 1
ATOM 1300 O O . PHE A 1 156 ? 8.116 -0.383 -19.204 1.00 87.69 156 PHE A O 1
ATOM 1307 N N . LEU A 1 157 ? 8.903 -1.824 -20.732 1.00 86.12 157 LEU A N 1
ATOM 1308 C CA . LEU A 1 157 ? 7.722 -2.693 -20.745 1.00 86.12 157 LEU A CA 1
ATOM 1309 C C . LEU A 1 157 ? 7.408 -3.312 -19.376 1.00 86.12 157 LEU A C 1
ATOM 1311 O O . LEU A 1 157 ? 6.238 -3.405 -19.015 1.00 86.12 157 LEU A O 1
ATOM 1315 N N . HIS A 1 158 ? 8.431 -3.685 -18.601 1.00 84.31 158 HIS A N 1
ATOM 1316 C CA . HIS A 1 158 ? 8.262 -4.167 -17.221 1.00 84.31 158 HIS A CA 1
ATOM 1317 C C . HIS A 1 158 ? 7.829 -3.078 -16.228 1.00 84.31 158 HIS A C 1
ATOM 1319 O O . HIS A 1 158 ? 7.290 -3.386 -15.173 1.00 84.31 158 HIS A O 1
ATOM 1325 N N . CYS A 1 159 ? 8.082 -1.810 -16.540 1.00 85.50 159 CYS A N 1
ATOM 1326 C CA . CYS A 1 159 ? 7.743 -0.670 -15.692 1.00 85.50 159 CYS A CA 1
ATOM 1327 C C . CYS A 1 159 ? 6.285 -0.198 -15.876 1.00 85.50 159 CYS A C 1
ATOM 1329 O O . CYS A 1 159 ? 5.762 0.528 -15.023 1.00 85.50 159 CYS A O 1
ATOM 1331 N N . VAL A 1 160 ? 5.639 -0.535 -16.996 1.00 86.31 160 VAL A N 1
ATOM 1332 C CA . VAL A 1 160 ? 4.278 -0.073 -17.310 1.00 86.31 160 VAL A CA 1
ATOM 1333 C C . VAL A 1 160 ? 3.247 -0.878 -16.530 1.00 86.31 160 VAL A C 1
ATOM 1335 O O . VAL A 1 160 ? 3.259 -2.108 -16.579 1.00 86.31 160 VAL A O 1
ATOM 1338 N N . ASN A 1 161 ? 2.305 -0.190 -15.877 1.00 84.88 161 ASN A N 1
ATOM 1339 C CA . ASN A 1 161 ? 1.136 -0.856 -15.323 1.00 84.88 161 ASN A CA 1
ATOM 1340 C C . ASN A 1 161 ? 0.080 -1.064 -16.424 1.00 84.88 161 ASN A C 1
ATOM 1342 O O . ASN A 1 161 ? -0.598 -0.128 -16.854 1.00 84.88 161 ASN A O 1
ATOM 1346 N N . TRP A 1 162 ? -0.062 -2.308 -16.881 1.00 85.31 162 TRP A N 1
ATOM 1347 C CA . TRP A 1 162 ? -1.007 -2.684 -17.937 1.00 85.31 162 TRP A CA 1
ATOM 1348 C C . TRP A 1 162 ? -2.468 -2.720 -17.482 1.00 85.31 162 TRP A C 1
ATOM 1350 O O . TRP A 1 162 ? -3.364 -2.710 -18.326 1.00 85.31 162 TRP A O 1
ATOM 1360 N N . GLU A 1 163 ? -2.728 -2.723 -16.174 1.00 85.25 163 GLU A N 1
ATOM 1361 C CA . GLU A 1 163 ? -4.087 -2.675 -15.630 1.00 85.25 163 GLU A CA 1
ATOM 1362 C C . GLU A 1 163 ? -4.715 -1.286 -15.813 1.00 85.25 163 GLU A C 1
ATOM 1364 O O . GLU A 1 163 ? -5.932 -1.151 -15.976 1.00 85.25 163 GLU A O 1
ATOM 1369 N N . LEU A 1 164 ? -3.888 -0.234 -15.856 1.00 83.44 164 LEU A N 1
ATOM 1370 C CA . LEU A 1 164 ? -4.351 1.131 -16.049 1.00 83.44 164 LEU A CA 1
ATOM 1371 C C . LEU A 1 164 ? -4.441 1.471 -17.544 1.00 83.44 164 LEU A C 1
ATOM 1373 O O . LEU A 1 164 ? -3.449 1.756 -18.215 1.00 83.44 164 LEU A O 1
ATOM 1377 N N . ALA A 1 165 ? -5.669 1.535 -18.066 1.00 83.88 165 ALA A N 1
ATOM 1378 C CA . ALA A 1 165 ? -5.934 1.750 -19.494 1.00 83.88 165 ALA A CA 1
ATOM 1379 C C . ALA A 1 165 ? -5.279 3.014 -20.094 1.00 83.88 165 ALA A C 1
ATOM 1381 O O . ALA A 1 165 ? -5.005 3.058 -21.294 1.00 83.88 165 ALA A O 1
ATOM 1382 N N . VAL A 1 166 ? -5.043 4.056 -19.288 1.00 82.75 166 VAL A N 1
ATOM 1383 C CA . VAL A 1 166 ? -4.385 5.294 -19.741 1.00 82.75 166 VAL A CA 1
ATOM 1384 C C . VAL A 1 166 ? -2.885 5.077 -19.961 1.00 82.75 166 VAL A C 1
ATOM 1386 O O . VAL A 1 166 ? -2.365 5.502 -20.993 1.00 82.75 166 VAL A O 1
ATOM 1389 N N . GLU A 1 167 ? -2.204 4.392 -19.039 1.00 83.25 167 GLU A N 1
ATOM 1390 C CA . GLU A 1 167 ? -0.780 4.060 -19.173 1.00 83.25 167 GLU A CA 1
ATOM 1391 C C . GLU A 1 167 ? -0.550 3.083 -20.320 1.00 83.25 167 GLU A C 1
ATOM 1393 O O . GLU A 1 167 ? 0.321 3.324 -21.153 1.00 83.25 167 GLU A O 1
ATOM 1398 N N . ALA A 1 168 ? -1.392 2.052 -20.433 1.00 86.44 168 ALA A N 1
ATOM 1399 C CA . ALA A 1 168 ? -1.315 1.083 -21.521 1.00 86.44 168 ALA A CA 1
ATOM 1400 C C . ALA A 1 168 ? -1.396 1.759 -22.903 1.00 86.44 168 ALA A C 1
ATOM 1402 O O . ALA A 1 168 ? -0.590 1.466 -23.785 1.00 86.44 168 ALA A O 1
ATOM 1403 N N . ARG A 1 169 ? -2.313 2.721 -23.095 1.00 86.81 169 ARG A N 1
ATOM 1404 C CA . ARG A 1 169 ? -2.411 3.480 -24.358 1.00 86.81 169 ARG A CA 1
ATOM 1405 C C . ARG A 1 169 ? -1.143 4.284 -24.647 1.00 86.81 169 ARG A C 1
ATOM 1407 O O . ARG A 1 169 ? -0.634 4.232 -25.759 1.00 86.81 169 ARG A O 1
ATOM 1414 N N . GLN A 1 170 ? -0.601 4.981 -23.648 1.00 84.44 170 GLN A N 1
ATOM 1415 C CA . GLN A 1 170 ? 0.624 5.770 -23.821 1.00 84.44 170 GLN A CA 1
ATOM 1416 C C . GLN A 1 170 ? 1.853 4.914 -24.092 1.00 84.44 170 GLN A C 1
ATOM 1418 O O . GLN A 1 170 ? 2.712 5.307 -24.879 1.00 84.44 170 GLN A O 1
ATOM 1423 N N . ALA A 1 171 ? 1.936 3.753 -23.449 1.00 87.31 171 ALA A N 1
ATOM 1424 C CA . ALA A 1 171 ? 2.987 2.789 -23.704 1.00 87.31 171 ALA A CA 1
ATOM 1425 C C . ALA A 1 171 ? 2.921 2.290 -25.151 1.00 87.31 171 ALA A C 1
ATOM 1427 O O . ALA A 1 171 ? 3.942 2.285 -25.829 1.00 87.31 171 ALA A O 1
ATOM 1428 N N . VAL A 1 172 ? 1.727 1.963 -25.658 1.00 87.88 172 VAL A N 1
ATOM 1429 C CA . VAL A 1 172 ? 1.529 1.551 -27.059 1.00 87.88 172 VAL A CA 1
ATOM 1430 C C . VAL A 1 172 ? 1.898 2.665 -28.043 1.00 87.88 172 VAL A C 1
ATOM 1432 O O . VAL A 1 172 ? 2.602 2.401 -29.018 1.00 87.88 172 VAL A O 1
ATOM 1435 N N . ASP A 1 173 ? 1.508 3.912 -27.776 1.00 86.81 173 ASP A N 1
ATOM 1436 C CA . ASP A 1 173 ? 1.899 5.055 -28.613 1.00 86.81 173 ASP A CA 1
ATOM 1437 C C . ASP A 1 173 ? 3.426 5.271 -28.611 1.00 86.81 173 ASP A C 1
ATOM 1439 O O . ASP A 1 173 ? 4.020 5.612 -29.636 1.00 86.81 173 ASP A O 1
ATOM 1443 N N . MET A 1 174 ? 4.084 5.042 -27.469 1.00 84.38 174 MET A N 1
ATOM 1444 C CA . MET A 1 174 ? 5.544 5.101 -27.347 1.00 84.38 174 MET A CA 1
ATOM 1445 C C . MET A 1 174 ? 6.254 3.949 -28.045 1.00 84.38 174 MET A C 1
ATOM 1447 O O . MET A 1 174 ? 7.297 4.178 -28.654 1.00 84.38 174 MET A O 1
ATOM 1451 N N . LEU A 1 175 ? 5.684 2.745 -28.034 1.00 86.38 175 LEU A N 1
ATOM 1452 C CA . LEU A 1 175 ? 6.231 1.594 -28.751 1.00 86.38 175 LEU A CA 1
ATOM 1453 C C . LEU A 1 175 ? 6.360 1.847 -30.254 1.00 86.38 175 LEU A C 1
ATOM 1455 O O . LEU A 1 175 ? 7.334 1.413 -30.860 1.00 86.38 175 LEU A O 1
ATOM 1459 N N . GLN A 1 176 ? 5.430 2.599 -30.850 1.00 85.00 176 GLN A N 1
ATOM 1460 C CA . GLN A 1 176 ? 5.502 2.964 -32.270 1.00 85.00 176 GLN A CA 1
ATOM 1461 C C . GLN A 1 176 ? 6.664 3.917 -32.592 1.00 85.00 176 GLN A C 1
ATOM 1463 O O . GLN A 1 176 ? 7.119 3.966 -33.733 1.00 85.00 176 GLN A O 1
ATOM 1468 N N . GLN A 1 177 ? 7.128 4.691 -31.607 1.00 84.50 177 GLN A N 1
ATOM 1469 C CA . GLN A 1 177 ? 8.212 5.669 -31.756 1.00 84.50 177 GLN A CA 1
ATOM 1470 C C . GLN A 1 177 ? 9.567 5.133 -31.272 1.00 84.50 177 GLN A C 1
ATOM 1472 O O . GLN A 1 177 ? 10.593 5.773 -31.508 1.00 84.50 177 GLN A O 1
ATOM 1477 N N . TRP A 1 178 ? 9.584 3.993 -30.578 1.00 86.88 178 TRP A N 1
ATOM 1478 C CA . TRP A 1 178 ? 10.795 3.414 -30.006 1.00 86.88 178 TRP A CA 1
ATOM 1479 C C . TRP A 1 178 ? 11.675 2.782 -31.087 1.00 86.88 178 TRP A C 1
ATOM 1481 O O . TRP A 1 178 ? 11.188 2.202 -32.059 1.00 86.88 178 TRP A O 1
ATOM 1491 N N . ALA A 1 179 ? 12.994 2.859 -30.906 1.00 83.38 179 ALA A N 1
ATOM 1492 C CA . ALA A 1 179 ? 13.931 2.139 -31.758 1.00 83.38 179 ALA A CA 1
ATOM 1493 C C . ALA A 1 179 ? 13.657 0.617 -31.724 1.00 83.38 179 ALA A C 1
ATOM 1495 O O . ALA A 1 179 ? 13.402 0.066 -30.651 1.00 83.38 179 ALA A O 1
ATOM 1496 N N . PRO A 1 180 ? 13.741 -0.088 -32.868 1.00 77.31 180 PRO A N 1
ATOM 1497 C CA . PRO A 1 180 ? 13.448 -1.516 -32.922 1.00 77.31 180 PRO A CA 1
ATOM 1498 C C . PRO A 1 180 ? 14.387 -2.303 -32.002 1.00 77.31 180 PRO A C 1
ATOM 1500 O O . PRO A 1 180 ? 15.592 -2.028 -31.955 1.00 77.31 180 PRO A O 1
ATOM 1503 N N . MET A 1 181 ? 13.805 -3.266 -31.285 1.00 77.00 181 MET A N 1
ATOM 1504 C CA . MET A 1 181 ? 14.490 -4.119 -30.313 1.00 77.00 181 MET A CA 1
ATOM 1505 C C . MET A 1 181 ? 15.646 -4.896 -30.957 1.00 77.00 181 MET A C 1
ATOM 1507 O O . MET A 1 181 ? 15.601 -5.250 -32.137 1.00 77.00 181 MET A O 1
ATOM 1511 N N . GLU A 1 182 ? 16.691 -5.153 -30.175 1.00 72.19 182 GLU A N 1
ATOM 1512 C CA . GLU A 1 182 ? 17.813 -5.996 -30.582 1.00 72.19 182 GLU A CA 1
ATOM 1513 C C . GLU A 1 182 ? 17.442 -7.483 -30.456 1.00 72.19 182 GLU A C 1
ATOM 1515 O O . GLU A 1 182 ? 16.679 -7.866 -29.572 1.00 72.19 182 GLU A O 1
ATOM 1520 N N . VAL A 1 183 ? 17.952 -8.331 -31.357 1.00 70.00 183 VAL A N 1
ATOM 1521 C CA . VAL A 1 183 ? 17.553 -9.753 -31.436 1.00 70.00 183 VAL A CA 1
ATOM 1522 C C . VAL A 1 183 ? 17.848 -10.496 -30.126 1.00 70.00 183 VAL A C 1
ATOM 1524 O O . VAL A 1 183 ? 17.069 -11.352 -29.718 1.00 70.00 183 VAL A O 1
ATOM 1527 N N . GLU A 1 184 ? 18.927 -10.128 -29.437 1.00 67.38 184 GLU A N 1
ATOM 1528 C CA . GLU A 1 184 ? 19.328 -10.713 -28.150 1.00 67.38 184 GLU A CA 1
ATOM 1529 C C . GLU A 1 184 ? 18.335 -10.406 -27.016 1.00 67.38 184 GLU A C 1
ATOM 1531 O O . GLU A 1 184 ? 18.089 -11.262 -26.169 1.00 67.38 184 GLU A O 1
ATOM 1536 N N . ASP A 1 185 ? 17.702 -9.230 -27.044 1.00 66.12 185 ASP A N 1
ATOM 1537 C CA . ASP A 1 185 ? 16.698 -8.818 -26.055 1.00 66.12 185 ASP A CA 1
ATOM 1538 C C . ASP A 1 185 ? 15.294 -9.335 -26.388 1.00 66.12 185 ASP A C 1
ATOM 1540 O O . ASP A 1 185 ? 14.457 -9.448 -25.500 1.00 66.12 185 ASP A O 1
ATOM 1544 N N . SER A 1 186 ? 15.028 -9.689 -27.650 1.00 64.75 186 SER A N 1
ATOM 1545 C CA . SER A 1 186 ? 13.708 -10.174 -28.093 1.00 64.75 186 SER A CA 1
ATOM 1546 C C . SER A 1 186 ? 13.310 -11.553 -27.558 1.00 64.75 186 SER A C 1
ATOM 1548 O O . SER A 1 186 ? 12.171 -11.977 -27.741 1.00 64.75 186 SER A O 1
ATOM 1550 N N . LEU A 1 187 ? 14.248 -12.253 -26.915 1.00 66.62 187 LEU A N 1
ATOM 1551 C CA . LEU A 1 187 ? 14.049 -13.564 -26.297 1.00 66.62 187 LEU A CA 1
ATOM 1552 C C . LEU A 1 187 ? 13.715 -13.489 -24.795 1.00 66.62 187 LEU A C 1
ATOM 1554 O O . LEU A 1 187 ? 13.486 -14.540 -24.194 1.00 66.62 187 LEU A O 1
ATOM 1558 N N . GLN A 1 188 ? 13.732 -12.293 -24.193 1.00 57.31 188 GLN A N 1
ATOM 1559 C CA . GLN A 1 188 ? 13.291 -12.049 -22.809 1.00 57.31 188 GLN A CA 1
ATOM 1560 C C . GLN A 1 188 ? 11.779 -11.855 -22.732 1.00 57.31 188 GLN A C 1
ATOM 1562 O O . GLN A 1 188 ? 11.202 -12.348 -21.738 1.00 57.31 188 GLN A O 1
#

pLDDT: mean 79.08, std 8.79, range [49.66, 89.75]

Sequence (188 aa):
LAKKHREGHLPEVDWLDRLAFCKIEQIKEAEKRSSDYLYLMVEFPEVTKDGIKYSVVFYEQDGDELYQFRDHPDIVLVPDSEVLQENLVENKHHNLTRSLHRGVSDKDLKPNSLIRDKLNKIVAYPPTKQLTTEEQDMIWKYRFYLSAQKQALAKFLHCVNWELAVEARQAVDMLQQWAPMEVEDSLQ

Foldseek 3Di:
DVVCVVLVVDDDDPVVVVVVVVVVVVVVVVCVVVDPDDDDDDDDDWDDDPNDTDDDDDDDVCPPPDPPPDPDDDPDDDDDPCVPPDDPVLVVVLCVLQDDPPPPPQLPDDDDPVLVVVLVVQLPDDPPDDDDSVNLSSCVSNLNVCLAPQSCLSVPVSSFDCVDPVSVVVNVVSVVSHDHHDPVVVVD

InterPro domains:
  IPR001263 Phosphoinositide 3-kinase, accessory (PIK) domain [PF00613] (107-188)
  IPR001263 Phosphoinositide 3-kinase, accessory (PIK) domain [PS51545] (105-188)
  IPR015433 Phosphatidylinositol 3-/4-kinase [PTHR10048] (10-181)
  IPR016024 Armadillo-type fold [SSF48371] (90-187)
  IPR042236 Phosphoinositide 3-kinase, accessory (PIK) domain superfamily [G3DSA:1.25.40.70] (58-188)

Organism: NCBI:txid320908

Secondary structure (DSSP, 8-state):
-HHHHHTTSS---HHHHHHHHHHHHHHHHHHHHH--S-----PPPPEEETTEEE------TTTTS-----SS--------TTTT---HHHHHHHHHHHSSTTTTSSTT-PPPHHHHHHHHHHHTS-TTSPPPHHHHHHHHHTHHHHTT-GGGHHHHHHHS-TTSHHHHHHHHHHHTTSPPPPTTGGG-